Protein AF-A0A971P8Q5-F1 (afdb_monomer)

Structure (mmCIF, N/CA/C/O backbone):
data_AF-A0A971P8Q5-F1
#
_entry.id   AF-A0A971P8Q5-F1
#
loop_
_atom_site.group_PDB
_atom_site.id
_atom_site.type_symbol
_atom_site.label_atom_id
_atom_site.label_alt_id
_atom_site.label_comp_id
_atom_site.label_asym_id
_atom_site.label_entity_id
_atom_site.label_seq_id
_atom_site.pdbx_PDB_ins_code
_atom_site.Cartn_x
_atom_site.Cartn_y
_atom_site.Cartn_z
_atom_site.occupancy
_atom_site.B_iso_or_equiv
_atom_site.auth_seq_id
_atom_site.auth_comp_id
_atom_site.auth_asym_id
_atom_site.auth_atom_id
_atom_site.pdbx_PDB_model_num
ATOM 1 N N . MET A 1 1 ? 3.466 0.298 -60.268 1.00 34.66 1 MET A N 1
ATOM 2 C CA . MET A 1 1 ? 4.757 -0.224 -59.767 1.00 34.66 1 MET A CA 1
ATOM 3 C C . MET A 1 1 ? 5.477 0.900 -59.037 1.00 34.66 1 MET A C 1
ATOM 5 O O . MET A 1 1 ? 6.070 1.747 -59.687 1.00 34.66 1 MET A O 1
ATOM 9 N N . GLY A 1 2 ? 5.355 0.955 -57.710 1.00 33.12 2 GLY A N 1
ATOM 10 C CA . GLY A 1 2 ? 6.084 1.893 -56.851 1.00 33.12 2 GLY A CA 1
ATOM 11 C C . GLY A 1 2 ? 6.997 1.100 -55.921 1.00 33.12 2 GLY A C 1
ATOM 12 O O . GLY A 1 2 ? 6.541 0.151 -55.290 1.00 33.12 2 GLY A O 1
ATOM 13 N N . ARG A 1 3 ? 8.290 1.433 -55.908 1.00 29.66 3 ARG A N 1
ATOM 14 C CA . ARG A 1 3 ? 9.313 0.803 -55.063 1.00 29.66 3 ARG A CA 1
ATOM 15 C C . ARG A 1 3 ? 9.186 1.331 -53.629 1.00 29.66 3 ARG A C 1
ATOM 17 O O . ARG A 1 3 ? 9.327 2.531 -53.423 1.00 29.66 3 ARG A O 1
ATOM 24 N N . PHE A 1 4 ? 8.965 0.441 -52.663 1.00 31.98 4 PHE A N 1
ATOM 25 C CA . PHE A 1 4 ? 9.161 0.716 -51.236 1.00 31.98 4 PHE A CA 1
ATOM 26 C C . PHE A 1 4 ? 10.622 0.424 -50.868 1.00 31.98 4 PHE A C 1
ATOM 28 O O . PHE A 1 4 ? 11.136 -0.653 -51.167 1.00 31.98 4 PHE A O 1
ATOM 35 N N . LEU A 1 5 ? 11.291 1.397 -50.248 1.00 33.34 5 LEU A N 1
ATOM 36 C CA . LEU A 1 5 ? 12.609 1.240 -49.629 1.00 33.34 5 LEU A CA 1
ATOM 37 C C . LEU A 1 5 ? 12.429 0.670 -48.206 1.00 33.34 5 LEU A C 1
ATOM 39 O O . LEU A 1 5 ? 11.568 1.172 -47.481 1.00 33.34 5 LEU A O 1
ATOM 43 N N . PRO A 1 6 ? 13.208 -0.344 -47.779 1.00 34.53 6 PRO A N 1
ATOM 44 C CA . PRO A 1 6 ? 13.106 -0.913 -46.440 1.00 34.53 6 PRO A CA 1
ATOM 45 C C . PRO A 1 6 ? 13.977 -0.110 -45.462 1.00 34.53 6 PRO A C 1
ATOM 47 O O . PRO A 1 6 ? 15.203 -0.124 -45.544 1.00 34.53 6 PRO A O 1
ATOM 50 N N . GLY A 1 7 ? 13.334 0.609 -44.543 1.00 31.77 7 GLY A N 1
ATOM 51 C CA . GLY A 1 7 ? 13.976 1.330 -43.445 1.00 31.77 7 GLY A CA 1
ATOM 52 C C . GLY A 1 7 ? 13.637 0.688 -42.102 1.00 31.77 7 GLY A C 1
ATOM 53 O O . GLY A 1 7 ? 12.549 0.897 -41.582 1.00 31.77 7 GLY A O 1
ATOM 54 N N . TYR A 1 8 ? 14.566 -0.131 -41.609 1.00 29.50 8 TYR A N 1
ATOM 55 C CA . TYR A 1 8 ? 14.867 -0.479 -40.215 1.00 29.50 8 TYR A CA 1
ATOM 56 C C . TYR A 1 8 ? 13.801 -0.196 -39.136 1.00 29.50 8 TYR A C 1
ATOM 58 O O . TYR A 1 8 ? 13.816 0.843 -38.484 1.00 29.50 8 TYR A O 1
ATOM 66 N N . TRP A 1 9 ? 12.987 -1.213 -38.844 1.00 29.42 9 TRP A N 1
ATOM 67 C CA . TRP A 1 9 ? 12.516 -1.489 -37.486 1.00 29.42 9 TRP A CA 1
ATOM 68 C C . TRP A 1 9 ? 13.229 -2.752 -37.013 1.00 29.42 9 TRP A C 1
ATOM 70 O O . TRP A 1 9 ? 12.862 -3.864 -37.383 1.00 29.42 9 TRP A O 1
ATOM 80 N N . GLN A 1 10 ? 14.292 -2.580 -36.236 1.00 29.14 10 GLN A N 1
ATOM 81 C CA . GLN A 1 10 ? 14.922 -3.672 -35.510 1.00 29.14 10 GLN A CA 1
ATOM 82 C C . GLN A 1 10 ? 15.118 -3.178 -34.080 1.00 29.14 10 GLN A C 1
ATOM 84 O O . GLN A 1 10 ? 15.999 -2.366 -33.809 1.00 29.14 10 GLN A O 1
ATOM 89 N N . CYS A 1 11 ? 14.239 -3.619 -33.177 1.00 27.47 11 CYS A N 1
ATOM 90 C CA . CYS A 1 11 ? 14.470 -3.520 -31.743 1.00 27.47 11 CYS A CA 1
ATOM 91 C C . CYS A 1 11 ? 15.779 -4.259 -31.450 1.00 27.47 11 CYS A C 1
ATOM 93 O O . CYS A 1 11 ? 15.847 -5.484 -31.555 1.00 27.47 11 CYS A O 1
ATOM 95 N N . ALA A 1 12 ? 16.837 -3.503 -31.172 1.00 29.53 12 ALA A N 1
ATOM 96 C CA . ALA A 1 12 ? 18.120 -4.055 -30.786 1.00 29.53 12 ALA A CA 1
ATOM 97 C C . ALA A 1 12 ? 17.965 -4.750 -29.425 1.00 29.53 12 ALA A C 1
ATOM 99 O O . ALA A 1 12 ? 17.707 -4.105 -28.411 1.00 29.53 12 ALA A O 1
ATOM 100 N N . LEU A 1 13 ? 18.112 -6.076 -29.414 1.00 28.92 13 LEU A N 1
ATOM 101 C CA . LEU A 1 13 ? 18.420 -6.831 -28.202 1.00 28.92 13 LEU A CA 1
ATOM 102 C C . LEU A 1 13 ? 19.757 -6.303 -27.657 1.00 28.92 13 LEU A C 1
ATOM 104 O O . LEU A 1 13 ? 20.704 -6.203 -28.444 1.00 28.92 13 LEU A O 1
ATOM 108 N N . PRO A 1 14 ? 19.873 -5.951 -26.363 1.00 36.91 14 PRO A N 1
ATOM 109 C CA . PRO A 1 14 ? 21.116 -5.408 -25.854 1.00 36.91 14 PRO A CA 1
ATOM 110 C C . PRO A 1 14 ? 22.229 -6.455 -25.935 1.00 36.91 14 PRO A C 1
ATOM 112 O O . PRO A 1 14 ? 22.112 -7.600 -25.493 1.00 36.91 14 PRO A O 1
ATOM 115 N N . GLU A 1 15 ? 23.303 -6.001 -26.566 1.00 32.94 15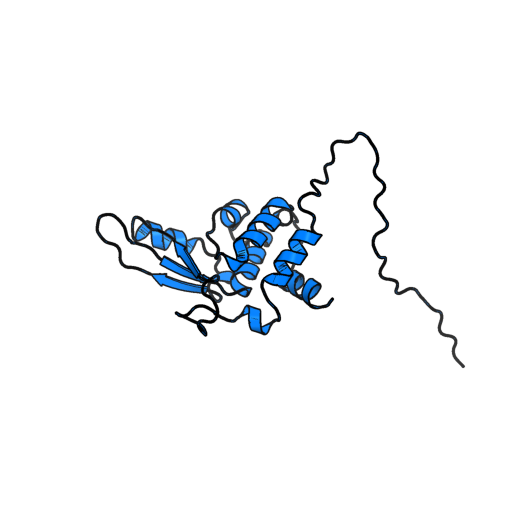 GLU A N 1
ATOM 116 C CA . GLU A 1 15 ? 24.571 -6.661 -26.811 1.00 32.94 15 GLU A CA 1
ATOM 117 C C . GLU A 1 15 ? 25.197 -7.171 -25.500 1.00 32.94 15 GLU A C 1
ATOM 119 O O . GLU A 1 15 ? 25.113 -6.533 -24.449 1.00 32.94 15 GLU A O 1
ATOM 124 N N . LYS A 1 16 ? 25.811 -8.358 -25.557 1.00 34.91 16 LYS A N 1
ATOM 125 C CA . LYS A 1 16 ? 26.463 -9.015 -24.416 1.00 34.91 16 LYS A CA 1
ATOM 126 C C . LYS A 1 16 ? 27.495 -8.076 -23.775 1.00 34.91 16 LYS A C 1
ATOM 128 O O . LYS A 1 16 ? 28.492 -7.738 -24.406 1.00 34.91 16 LYS A O 1
ATOM 133 N N . LEU A 1 17 ? 27.287 -7.712 -22.509 1.00 38.56 17 LEU A N 1
ATOM 134 C CA . LEU A 1 17 ? 28.229 -6.894 -21.744 1.00 38.56 17 LEU A CA 1
ATOM 135 C C . LEU A 1 17 ? 29.524 -7.675 -21.463 1.00 38.56 17 LEU A C 1
ATOM 137 O O . LEU A 1 17 ? 29.529 -8.716 -20.806 1.00 38.56 17 LEU A O 1
ATOM 141 N N . VAL A 1 18 ? 30.629 -7.154 -21.995 1.00 35.97 18 VAL A N 1
ATOM 142 C CA . VAL A 1 18 ? 31.992 -7.669 -21.839 1.00 35.97 18 VAL A CA 1
ATOM 143 C C . VAL A 1 18 ? 32.527 -7.288 -20.455 1.00 35.97 18 VAL A C 1
ATOM 145 O O . VAL A 1 18 ? 32.569 -6.114 -20.097 1.00 35.97 18 VAL A O 1
ATOM 148 N N . HIS A 1 19 ? 32.964 -8.282 -19.679 1.00 36.81 19 HIS A N 1
ATOM 149 C CA . HIS A 1 19 ? 33.569 -8.089 -18.359 1.00 36.81 19 HIS A CA 1
ATOM 150 C C . HIS A 1 19 ? 34.977 -7.475 -18.483 1.00 36.81 19 HIS A C 1
ATOM 152 O O . HIS A 1 19 ? 35.932 -8.156 -18.863 1.00 36.81 19 HIS A O 1
ATOM 158 N N . GLY A 1 20 ? 35.116 -6.196 -18.127 1.00 32.91 20 GLY A N 1
ATOM 159 C CA . GLY A 1 20 ? 36.400 -5.512 -17.950 1.00 32.91 20 GLY A CA 1
ATOM 160 C C . GLY A 1 20 ? 36.884 -5.596 -16.500 1.00 32.91 20 GLY A C 1
ATOM 161 O O . GLY A 1 20 ? 36.180 -5.204 -15.575 1.00 32.91 20 GLY A O 1
ATOM 162 N N . LYS A 1 21 ? 38.095 -6.122 -16.292 1.00 42.81 21 LYS A N 1
ATOM 163 C CA . LYS A 1 21 ? 38.754 -6.244 -14.982 1.00 42.81 21 LYS A CA 1
ATOM 164 C C . LYS A 1 21 ? 39.097 -4.863 -14.398 1.00 42.81 21 LYS A C 1
ATOM 166 O O . LYS A 1 21 ? 39.791 -4.093 -15.052 1.00 42.81 21 LYS A O 1
ATOM 171 N N . GLY A 1 22 ? 38.733 -4.621 -13.134 1.00 35.41 22 GLY A N 1
ATOM 172 C CA . GLY A 1 22 ? 39.459 -3.688 -12.255 1.00 35.41 22 GLY A CA 1
ATOM 173 C C . GLY A 1 22 ? 38.870 -2.293 -12.006 1.00 35.41 22 GLY A C 1
ATOM 174 O O . GLY A 1 22 ? 39.602 -1.435 -11.524 1.00 35.41 22 GLY A O 1
ATOM 175 N N . GLY A 1 23 ? 37.588 -2.047 -12.285 1.00 32.62 23 GLY A N 1
ATOM 176 C CA . GLY A 1 23 ? 36.881 -0.842 -11.828 1.00 32.62 23 GLY A CA 1
ATOM 177 C C . GLY A 1 23 ? 35.954 -1.165 -10.657 1.00 32.62 23 GLY A C 1
ATOM 178 O O . GLY A 1 23 ? 35.396 -2.259 -10.613 1.00 32.62 23 GLY A O 1
ATOM 179 N N . PHE A 1 24 ? 35.772 -0.238 -9.713 1.00 39.06 24 PHE A N 1
ATOM 180 C CA . PHE A 1 24 ? 34.620 -0.300 -8.808 1.00 39.06 24 PHE A CA 1
ATOM 181 C C . PHE A 1 24 ? 33.354 -0.370 -9.667 1.00 39.06 24 PHE A C 1
ATOM 183 O O . PHE A 1 24 ? 33.063 0.559 -10.422 1.00 39.06 24 PHE A O 1
ATOM 190 N N . ASP A 1 25 ? 32.652 -1.496 -9.586 1.00 38.34 25 ASP A N 1
ATOM 191 C CA . ASP A 1 25 ? 31.422 -1.736 -10.326 1.00 38.34 25 ASP A CA 1
ATOM 192 C C . ASP A 1 25 ? 30.312 -0.867 -9.719 1.00 38.34 25 ASP A C 1
ATOM 194 O O . ASP A 1 25 ? 29.677 -1.228 -8.730 1.00 38.34 25 ASP A O 1
ATOM 198 N N . TYR A 1 26 ? 30.109 0.327 -10.284 1.00 41.47 26 TYR A N 1
ATOM 199 C CA . TYR A 1 26 ? 28.941 1.167 -9.986 1.00 41.47 26 TYR A CA 1
ATOM 200 C C . TYR A 1 26 ? 27.630 0.505 -10.436 1.00 41.47 26 TYR A C 1
ATOM 202 O O . TYR A 1 26 ? 26.546 0.981 -10.102 1.00 41.47 26 TYR A O 1
ATOM 210 N N . ASN A 1 27 ? 27.712 -0.610 -11.165 1.00 45.38 27 ASN A N 1
ATOM 211 C CA . ASN A 1 27 ? 26.593 -1.477 -11.450 1.00 45.38 27 ASN A CA 1
ATOM 212 C C . ASN A 1 27 ? 26.473 -2.471 -10.289 1.00 45.38 27 ASN A C 1
ATOM 214 O O . ASN A 1 27 ? 26.972 -3.593 -10.341 1.00 45.38 27 ASN A O 1
ATOM 218 N N . ALA A 1 28 ? 25.778 -2.079 -9.219 1.00 40.22 28 ALA A N 1
ATOM 219 C CA . ALA A 1 28 ? 25.276 -3.019 -8.217 1.00 40.22 28 ALA A CA 1
ATOM 220 C C . ALA A 1 28 ? 24.203 -3.938 -8.853 1.00 40.22 28 ALA A C 1
ATOM 222 O O . ALA A 1 28 ? 23.037 -3.958 -8.470 1.00 40.22 28 ALA A O 1
ATOM 223 N N . SER A 1 29 ? 24.605 -4.724 -9.850 1.00 42.75 29 SER A N 1
ATOM 224 C CA . SER A 1 29 ? 23.801 -5.595 -10.707 1.00 42.75 29 SER A CA 1
ATOM 225 C C . SER A 1 29 ? 23.323 -6.866 -9.998 1.00 42.75 29 SER A C 1
ATOM 227 O O . SER A 1 29 ? 22.758 -7.768 -10.612 1.00 42.75 29 SER A O 1
ATOM 229 N N . VAL A 1 30 ? 23.452 -6.934 -8.670 1.00 45.69 30 VAL A N 1
ATOM 230 C CA . VAL A 1 30 ? 22.747 -7.940 -7.866 1.00 45.69 30 VAL A CA 1
ATOM 231 C C . VAL A 1 30 ? 21.232 -7.659 -7.873 1.00 45.69 30 VAL A C 1
ATOM 233 O O . VAL A 1 30 ? 20.437 -8.601 -7.800 1.00 45.69 30 VAL A O 1
ATOM 236 N N . TRP A 1 31 ? 20.838 -6.390 -8.066 1.00 53.41 31 TRP A N 1
ATOM 237 C CA . TRP A 1 31 ? 19.459 -5.901 -8.194 1.00 53.41 31 TRP A CA 1
ATOM 238 C C . TRP A 1 31 ? 19.301 -5.094 -9.494 1.00 53.41 31 TRP A C 1
ATOM 240 O O . TRP A 1 31 ? 19.236 -3.868 -9.483 1.00 53.41 31 TRP A O 1
ATOM 250 N N . THR A 1 32 ? 19.306 -5.782 -10.638 1.00 60.94 32 THR A N 1
ATOM 251 C CA . THR A 1 32 ? 19.120 -5.140 -11.949 1.00 60.94 32 THR A CA 1
ATOM 252 C C . THR A 1 32 ? 17.694 -4.620 -12.128 1.00 60.94 32 THR A C 1
ATOM 254 O O . THR A 1 32 ? 16.748 -5.157 -11.551 1.00 60.94 32 THR A O 1
ATOM 257 N N . MET A 1 33 ? 17.522 -3.631 -13.013 1.00 65.19 33 MET A N 1
ATOM 258 C CA . MET A 1 33 ? 16.203 -3.180 -13.479 1.00 65.19 33 MET A CA 1
ATOM 259 C C . MET A 1 33 ? 15.317 -4.355 -13.929 1.00 65.19 33 MET A C 1
ATOM 261 O O . MET A 1 33 ? 14.129 -4.368 -13.634 1.00 65.19 33 MET A O 1
ATOM 265 N N . GLY A 1 34 ? 15.905 -5.385 -14.553 1.00 65.44 34 GLY A N 1
ATOM 266 C CA . GLY A 1 34 ? 15.198 -6.612 -14.938 1.00 65.44 34 GLY A CA 1
ATOM 267 C C . GLY A 1 34 ? 14.524 -7.321 -13.760 1.00 65.44 34 GLY A C 1
ATOM 268 O O . GLY A 1 34 ? 13.339 -7.616 -13.835 1.00 65.44 34 GLY A O 1
ATOM 269 N N . LYS A 1 35 ? 15.217 -7.491 -12.624 1.00 71.19 35 LYS A N 1
ATOM 270 C CA . LYS A 1 35 ? 14.614 -8.083 -11.413 1.00 71.19 35 LYS A CA 1
ATOM 271 C C . LYS A 1 35 ? 13.505 -7.220 -10.816 1.00 71.19 35 LYS A C 1
ATOM 273 O O . LYS A 1 35 ? 12.583 -7.745 -10.198 1.00 71.19 35 LYS A O 1
ATOM 278 N N . THR A 1 36 ? 13.601 -5.899 -10.947 1.00 71.88 36 THR A N 1
ATOM 279 C CA . THR A 1 36 ? 12.520 -5.005 -10.519 1.00 71.88 36 THR A CA 1
ATOM 280 C C . THR A 1 36 ? 11.296 -5.169 -11.417 1.00 71.88 36 THR A C 1
ATOM 282 O O . THR A 1 36 ? 10.192 -5.296 -10.898 1.00 71.88 36 THR A O 1
ATOM 285 N N . LEU A 1 37 ? 11.489 -5.246 -12.737 1.00 72.69 37 LEU A N 1
ATOM 286 C CA . LEU A 1 37 ? 10.412 -5.467 -13.705 1.00 72.69 37 LEU A CA 1
ATOM 287 C C . LEU A 1 37 ? 9.740 -6.839 -13.523 1.00 72.69 37 LEU A C 1
ATOM 289 O O . LEU A 1 37 ? 8.519 -6.889 -13.450 1.00 72.69 37 LEU A O 1
ATOM 293 N N . GLU A 1 38 ? 10.505 -7.918 -13.330 1.00 77.38 38 GLU A N 1
ATOM 294 C CA . GLU A 1 38 ? 9.971 -9.269 -13.059 1.00 77.38 38 GLU A CA 1
ATOM 295 C C . GLU A 1 38 ? 9.107 -9.333 -11.790 1.00 77.38 38 GLU A C 1
ATOM 297 O O . GLU A 1 38 ? 8.175 -10.130 -11.688 1.00 77.38 38 GLU A O 1
ATOM 302 N N . VAL A 1 39 ? 9.446 -8.542 -10.769 1.00 80.25 39 VAL A N 1
ATOM 303 C CA . VAL A 1 39 ? 8.666 -8.493 -9.526 1.00 80.25 39 VAL A CA 1
ATOM 304 C C . VAL A 1 39 ? 7.431 -7.607 -9.686 1.00 80.25 39 VAL A C 1
ATOM 306 O O . VAL A 1 39 ? 6.390 -7.929 -9.118 1.00 80.25 39 VAL A O 1
ATOM 309 N N . LEU A 1 40 ? 7.519 -6.531 -10.473 1.00 79.62 40 LEU A N 1
ATOM 310 C CA . LEU A 1 40 ? 6.360 -5.717 -10.836 1.00 79.62 40 LEU A CA 1
ATOM 311 C C . LEU A 1 40 ? 5.351 -6.527 -11.661 1.00 79.62 40 LEU A C 1
ATOM 313 O O . LEU A 1 40 ? 4.172 -6.495 -11.346 1.00 79.62 40 LEU A O 1
ATOM 317 N N . GLU A 1 41 ? 5.788 -7.335 -12.626 1.00 80.06 41 GLU A N 1
ATOM 318 C CA . GLU A 1 41 ? 4.901 -8.203 -13.422 1.00 80.06 41 GLU A CA 1
ATOM 319 C C . GLU A 1 41 ? 4.005 -9.100 -12.561 1.00 80.06 41 GLU A C 1
ATOM 321 O O . GLU A 1 41 ? 2.833 -9.308 -12.851 1.00 80.06 41 GLU A O 1
ATOM 326 N N . LYS A 1 42 ? 4.546 -9.604 -11.450 1.00 84.31 42 LYS A N 1
ATOM 327 C CA . LYS A 1 42 ? 3.845 -10.540 -10.562 1.00 84.31 42 LYS A CA 1
ATOM 328 C C . LYS A 1 42 ? 2.778 -9.885 -9.690 1.00 84.31 42 LYS A C 1
ATOM 330 O O . LYS A 1 42 ? 2.036 -10.599 -9.020 1.00 84.31 42 LYS A O 1
ATOM 335 N N . ILE A 1 43 ? 2.717 -8.554 -9.641 1.00 85.88 43 ILE A N 1
ATOM 336 C CA . ILE A 1 43 ? 1.772 -7.837 -8.779 1.00 85.88 43 ILE A CA 1
ATOM 337 C C . ILE A 1 43 ? 0.349 -7.847 -9.354 1.00 85.88 43 ILE A C 1
ATOM 339 O O . ILE A 1 43 ? -0.605 -7.887 -8.573 1.00 85.88 43 ILE A O 1
ATOM 343 N N . ALA A 1 44 ? 0.199 -7.793 -10.680 1.00 85.00 44 ALA A N 1
ATOM 344 C CA . ALA A 1 44 ? -1.102 -7.771 -11.336 1.00 85.00 44 ALA A CA 1
ATOM 345 C C . ALA A 1 44 ? -1.049 -8.476 -12.693 1.00 85.00 44 ALA A C 1
ATOM 347 O O . ALA A 1 44 ? -0.118 -8.273 -13.465 1.00 85.00 44 ALA A O 1
ATOM 348 N N . THR A 1 45 ? -2.080 -9.264 -12.996 1.00 84.00 45 THR A N 1
ATOM 349 C CA . THR A 1 45 ? -2.146 -10.026 -14.259 1.00 84.00 45 THR A CA 1
ATOM 350 C C . THR A 1 45 ? -2.644 -9.172 -15.425 1.00 84.00 45 THR A C 1
ATOM 352 O O . THR A 1 45 ? -2.209 -9.331 -16.562 1.00 84.00 45 THR A O 1
ATOM 355 N N . ASP A 1 46 ? -3.582 -8.263 -15.157 1.00 82.19 46 ASP A N 1
ATOM 356 C CA . ASP A 1 46 ? -4.159 -7.370 -16.154 1.00 82.19 46 ASP A CA 1
ATOM 357 C C . ASP A 1 46 ? -4.628 -6.053 -15.518 1.00 82.19 46 ASP A C 1
ATOM 359 O O . ASP A 1 46 ? -4.561 -5.843 -14.305 1.00 82.19 46 ASP A O 1
ATOM 363 N N . ARG A 1 47 ? -5.146 -5.145 -16.352 1.00 80.38 47 ARG A N 1
ATOM 364 C CA . ARG A 1 47 ? -5.643 -3.843 -15.894 1.00 80.38 47 ARG A CA 1
ATOM 365 C C . ARG A 1 47 ? -6.799 -3.949 -14.896 1.00 80.38 47 ARG A C 1
ATOM 367 O O . ARG A 1 47 ? -6.899 -3.102 -14.016 1.00 80.38 47 ARG A O 1
ATOM 374 N N . ASN A 1 48 ? -7.698 -4.919 -15.045 1.00 85.56 48 ASN A N 1
ATOM 375 C CA . ASN A 1 48 ? -8.831 -5.075 -14.133 1.00 85.56 48 ASN A CA 1
ATOM 376 C C . ASN A 1 48 ? -8.361 -5.579 -12.768 1.00 85.56 48 ASN A C 1
ATOM 378 O O . ASN A 1 48 ? -8.889 -5.149 -11.745 1.00 85.56 48 ASN A O 1
ATOM 382 N N . ASP A 1 49 ? -7.357 -6.454 -12.753 1.00 85.69 49 ASP A N 1
ATOM 383 C CA . ASP A 1 49 ? -6.723 -6.966 -11.541 1.00 85.69 49 ASP A CA 1
ATOM 384 C C . ASP A 1 49 ? -6.159 -5.841 -10.661 1.00 85.69 49 ASP A C 1
ATOM 386 O O . ASP A 1 49 ? -6.269 -5.884 -9.435 1.00 85.69 49 ASP A O 1
ATOM 390 N N . CYS A 1 50 ? -5.694 -4.747 -11.277 1.00 88.81 50 CYS A N 1
ATOM 391 C CA . CYS A 1 50 ? -5.180 -3.584 -10.556 1.00 88.81 50 CYS A CA 1
ATOM 392 C C . CYS A 1 50 ? -6.179 -2.910 -9.605 1.00 88.81 50 CYS A C 1
ATOM 394 O O . CYS A 1 50 ? -5.754 -2.185 -8.705 1.00 88.81 50 CYS A O 1
ATOM 396 N N . TYR A 1 51 ? -7.483 -3.135 -9.781 1.00 89.94 51 TYR A N 1
ATOM 397 C CA . TYR A 1 51 ? -8.537 -2.500 -8.986 1.00 89.94 51 TYR A CA 1
ATOM 398 C C . TYR A 1 51 ? -9.276 -3.478 -8.064 1.00 89.94 51 TYR A C 1
ATOM 400 O O . TYR A 1 51 ? -10.222 -3.075 -7.383 1.00 89.94 51 TYR A O 1
ATOM 408 N N . LYS A 1 52 ? -8.877 -4.756 -8.029 1.00 91.56 52 LYS A N 1
ATOM 409 C CA . LYS A 1 52 ? -9.546 -5.777 -7.217 1.00 91.56 52 LYS A CA 1
ATOM 410 C C . LYS A 1 52 ? -9.019 -5.793 -5.788 1.00 91.56 52 LYS A C 1
ATOM 412 O O . LYS A 1 52 ? -7.815 -5.733 -5.543 1.00 91.56 52 LYS A O 1
ATOM 417 N N . TYR A 1 53 ? -9.944 -5.955 -4.850 1.00 94.94 53 TYR A N 1
ATOM 418 C CA . TYR A 1 53 ? -9.633 -6.400 -3.499 1.00 94.94 53 TYR A CA 1
ATOM 419 C C . TYR A 1 53 ? -9.756 -7.924 -3.470 1.00 94.94 53 TYR A C 1
ATOM 421 O O . TYR A 1 53 ? -10.780 -8.457 -3.887 1.00 94.94 53 TYR A O 1
ATOM 429 N N . THR A 1 54 ? -8.719 -8.613 -2.998 1.00 93.75 54 THR A N 1
ATOM 430 C CA . THR A 1 54 ? -8.700 -10.078 -2.848 1.00 93.75 54 THR A CA 1
ATOM 431 C C . THR A 1 54 ? -8.895 -10.531 -1.402 1.00 93.75 54 THR A C 1
ATOM 433 O O . THR A 1 54 ? -9.023 -11.721 -1.151 1.00 93.75 54 THR A O 1
ATOM 436 N N . CYS A 1 55 ? -8.887 -9.602 -0.443 1.00 93.44 55 CYS A N 1
ATOM 437 C CA . CYS A 1 55 ? -9.060 -9.913 0.972 1.00 93.44 55 CYS A CA 1
ATOM 438 C C . CYS A 1 55 ? -10.517 -10.238 1.314 1.00 93.44 55 CYS A C 1
ATOM 440 O O . CYS A 1 55 ? -11.435 -9.737 0.662 1.00 93.44 55 CYS A O 1
ATOM 442 N N . ASP A 1 56 ? -10.729 -10.998 2.386 1.00 93.31 56 ASP A N 1
ATOM 443 C CA . ASP A 1 56 ? -12.071 -11.405 2.835 1.00 93.31 56 ASP A CA 1
ATOM 444 C C . ASP A 1 56 ? -12.964 -10.206 3.196 1.00 93.31 56 ASP A C 1
ATOM 446 O O . ASP A 1 56 ? -14.180 -10.222 3.012 1.00 93.31 56 ASP A O 1
ATOM 450 N N . CYS A 1 57 ? -12.370 -9.136 3.726 1.00 90.38 57 CYS A N 1
ATOM 451 C CA . CYS A 1 57 ? -13.122 -8.019 4.295 1.00 90.38 57 CYS A CA 1
ATOM 452 C C . CYS A 1 57 ? -13.650 -7.010 3.262 1.00 90.38 57 CYS A C 1
ATOM 454 O O . CYS A 1 57 ? -14.603 -6.289 3.556 1.00 90.38 57 CYS A O 1
AT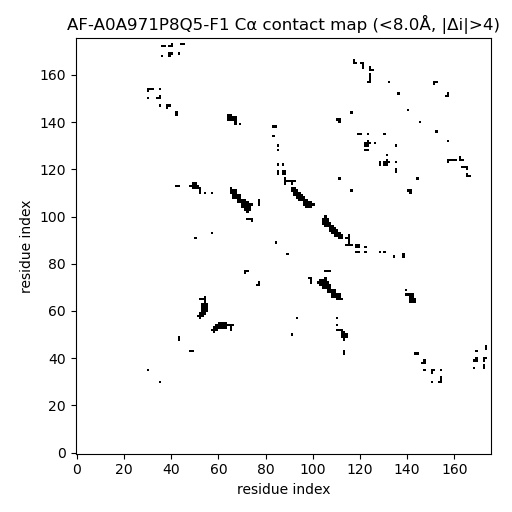OM 456 N N . HIS A 1 58 ? -13.052 -6.935 2.069 1.00 92.00 58 HIS A N 1
ATOM 457 C CA . HIS A 1 58 ? -13.437 -5.965 1.030 1.00 92.00 58 HIS A CA 1
ATOM 458 C C . HIS A 1 58 ? -13.487 -6.556 -0.385 1.00 92.00 58 HIS A C 1
ATOM 460 O O . HIS A 1 58 ? -13.729 -5.820 -1.344 1.00 92.00 58 HIS A O 1
ATOM 466 N N . GLY A 1 59 ? -13.222 -7.852 -0.520 1.00 91.25 59 GLY A N 1
ATOM 467 C CA . GLY A 1 59 ? -12.977 -8.533 -1.780 1.00 91.25 59 GLY A CA 1
ATOM 468 C C . GLY A 1 59 ? -13.684 -9.876 -1.885 1.00 91.25 59 GLY A C 1
ATOM 469 O O . GLY A 1 59 ? -14.747 -10.086 -1.306 1.00 91.25 59 GLY A O 1
ATOM 470 N N . ASP A 1 60 ? -13.091 -10.771 -2.669 1.00 91.44 60 ASP A N 1
ATOM 471 C CA . ASP A 1 60 ? -13.593 -12.126 -2.916 1.00 91.44 60 ASP A CA 1
ATOM 472 C C . ASP A 1 60 ? -13.036 -13.187 -1.955 1.00 91.44 60 ASP A C 1
ATOM 474 O O . ASP A 1 60 ? -13.426 -14.351 -2.044 1.00 91.44 60 ASP A O 1
ATOM 478 N N . GLY A 1 61 ? -12.125 -12.798 -1.061 1.00 92.31 61 GLY A N 1
ATOM 479 C CA . GLY A 1 61 ? -11.491 -13.702 -0.108 1.00 92.31 61 GLY A CA 1
ATOM 480 C C . GLY A 1 61 ? -10.468 -14.673 -0.690 1.00 92.31 61 GLY A C 1
ATOM 481 O O . GLY A 1 61 ? -10.049 -15.631 -0.045 1.00 92.31 61 GLY A O 1
ATOM 482 N N . SER A 1 62 ? -10.040 -14.452 -1.932 1.00 92.56 62 SER A N 1
ATOM 483 C CA . SER A 1 62 ? -9.039 -15.301 -2.577 1.00 92.56 62 SER A CA 1
ATOM 484 C C . SER A 1 62 ? -7.644 -15.175 -1.956 1.00 92.56 62 SER A C 1
ATOM 486 O O . SER A 1 62 ? -6.831 -16.089 -2.102 1.00 92.56 62 SER A O 1
ATOM 488 N N . SER A 1 63 ? -7.330 -14.048 -1.305 1.00 91.19 63 SER A N 1
ATOM 489 C CA . SER A 1 63 ? -6.008 -13.788 -0.737 1.00 91.19 63 SER A CA 1
ATOM 490 C C . SER A 1 63 ? -5.956 -12.530 0.142 1.00 91.19 63 SER A C 1
ATOM 492 O O . SER A 1 63 ? -6.121 -11.412 -0.353 1.00 91.19 63 SER A O 1
ATOM 494 N N . ASP A 1 64 ? -5.504 -12.675 1.389 1.00 92.69 64 ASP A N 1
ATOM 495 C CA . ASP A 1 64 ? -5.335 -11.559 2.336 1.00 92.69 64 ASP A CA 1
ATOM 496 C C . ASP A 1 64 ? -3.987 -10.824 2.266 1.00 92.69 64 ASP A C 1
ATOM 498 O O . ASP A 1 64 ? -3.815 -9.806 2.930 1.00 92.69 64 ASP A O 1
ATOM 502 N N . ILE A 1 65 ? -3.049 -11.247 1.408 1.00 93.38 65 ILE A N 1
ATOM 503 C CA . ILE A 1 65 ? -1.710 -10.624 1.273 1.00 93.38 65 ILE A CA 1
ATOM 504 C C . ILE A 1 65 ? -1.728 -9.156 0.791 1.00 93.38 65 ILE A C 1
ATOM 506 O O . ILE A 1 65 ? -0.675 -8.541 0.627 1.00 93.38 65 ILE A O 1
ATOM 510 N N . ILE A 1 66 ? -2.910 -8.608 0.491 1.00 94.12 66 ILE A N 1
ATOM 511 C CA . ILE A 1 66 ? -3.126 -7.193 0.159 1.00 94.12 66 ILE A CA 1
ATOM 512 C C . ILE A 1 66 ? -3.455 -6.333 1.382 1.00 94.12 66 ILE A C 1
ATOM 514 O O . ILE A 1 66 ? -3.600 -5.117 1.253 1.00 94.12 66 ILE A O 1
ATOM 518 N N . THR A 1 67 ? -3.618 -6.946 2.550 1.00 96.38 67 THR A N 1
ATOM 519 C CA . THR A 1 67 ? -3.963 -6.268 3.794 1.00 96.38 67 THR A CA 1
ATOM 520 C C . THR A 1 67 ? -2.712 -6.103 4.641 1.00 96.38 67 THR A C 1
ATOM 522 O O . THR A 1 67 ? -1.955 -7.048 4.830 1.00 96.38 67 THR A O 1
ATOM 525 N N . ILE A 1 68 ? -2.504 -4.902 5.177 1.00 95.75 68 ILE A N 1
ATOM 526 C CA . ILE A 1 68 ? -1.458 -4.638 6.165 1.00 95.75 68 ILE A CA 1
ATOM 527 C C . ILE A 1 68 ? -2.065 -4.083 7.447 1.00 95.75 68 ILE A C 1
ATOM 529 O O . ILE A 1 68 ? -2.776 -3.073 7.424 1.00 95.75 68 ILE A O 1
ATOM 533 N N . THR A 1 69 ? -1.738 -4.717 8.569 1.00 94.56 69 THR A N 1
ATOM 534 C CA . THR A 1 69 ? -2.084 -4.223 9.901 1.00 94.56 69 THR A CA 1
ATOM 535 C C . THR A 1 69 ? -0.997 -3.295 10.409 1.00 94.56 69 THR A C 1
ATOM 537 O O . THR A 1 69 ? 0.172 -3.654 10.533 1.00 94.56 69 THR A O 1
ATOM 540 N N . ASN A 1 70 ? -1.402 -2.083 10.754 1.00 92.62 70 ASN A N 1
ATOM 541 C CA . ASN A 1 70 ? -0.558 -1.088 11.382 1.00 92.62 70 ASN A CA 1
ATOM 542 C C . ASN A 1 70 ? -0.897 -1.015 12.867 1.00 92.62 70 ASN A C 1
ATOM 544 O O . ASN A 1 70 ? -2.031 -0.713 13.247 1.00 92.62 70 ASN A O 1
ATOM 548 N N . TYR A 1 71 ? 0.102 -1.263 13.708 1.00 88.50 71 TYR A N 1
ATOM 549 C CA . TYR A 1 71 ? -0.070 -1.258 15.154 1.00 88.50 71 TYR A CA 1
ATOM 550 C C . TYR A 1 71 ? 0.074 0.154 15.719 1.00 88.50 71 TYR A C 1
ATOM 552 O O . TYR A 1 71 ? 1.069 0.838 15.475 1.00 88.50 71 TYR A O 1
ATOM 560 N N . GLY A 1 72 ? -0.931 0.590 16.477 1.00 84.12 72 GLY A N 1
ATOM 561 C CA . GLY A 1 72 ? -0.999 1.932 17.049 1.00 84.12 72 GLY A CA 1
ATOM 562 C C . GLY A 1 72 ? -1.089 1.911 18.573 1.00 84.12 72 GLY A C 1
ATOM 563 O O . GLY A 1 72 ? -1.803 1.100 19.165 1.00 84.12 72 GLY A O 1
ATOM 564 N N . ILE A 1 73 ? -0.383 2.845 19.216 1.00 83.62 73 ILE A N 1
ATOM 565 C CA . ILE A 1 73 ? -0.381 3.010 20.682 1.00 83.62 73 ILE A CA 1
ATOM 566 C C . ILE A 1 73 ? -1.496 3.969 21.134 1.00 83.62 73 ILE A C 1
ATOM 568 O O . ILE A 1 73 ? -2.005 3.849 22.244 1.00 83.62 73 ILE A O 1
ATOM 572 N N . SER A 1 74 ? -1.908 4.901 20.271 1.00 89.44 74 SER A N 1
ATOM 573 C CA . SER A 1 74 ? -2.962 5.883 20.544 1.00 89.44 74 SER A CA 1
ATOM 574 C C . SER A 1 74 ? -3.735 6.249 19.278 1.00 89.44 74 SER A C 1
ATOM 576 O O . SER A 1 74 ? -3.226 6.099 18.164 1.00 89.44 74 SER A O 1
ATOM 578 N N . GLU A 1 75 ? -4.937 6.802 19.449 1.00 91.69 75 GLU A N 1
ATOM 579 C CA . GLU A 1 75 ? -5.764 7.308 18.349 1.00 91.69 75 GLU A CA 1
ATOM 580 C C . GLU A 1 75 ? -5.036 8.346 17.489 1.00 91.69 75 GLU A C 1
ATOM 582 O O . GLU A 1 75 ? -5.010 8.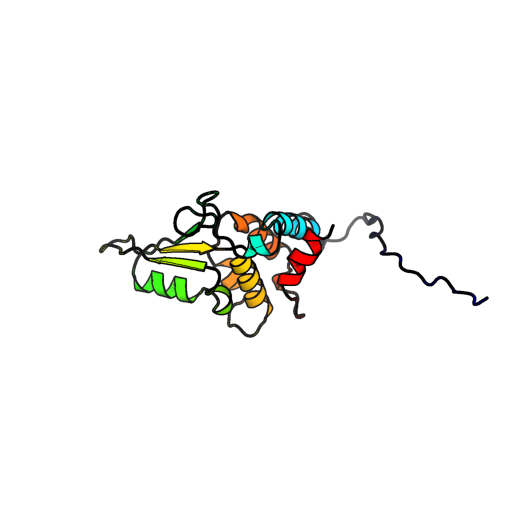248 16.265 1.00 91.69 75 GLU A O 1
ATOM 587 N N . SER A 1 76 ? -4.379 9.317 18.130 1.00 90.56 76 SER A N 1
ATOM 588 C CA . SER A 1 76 ? -3.650 10.368 17.415 1.00 90.56 76 SER A CA 1
ATOM 589 C C . SER A 1 76 ? -2.506 9.795 16.577 1.00 90.56 76 SER A C 1
ATOM 591 O O . SER A 1 76 ? -2.263 10.261 15.466 1.00 90.56 76 SER A O 1
ATOM 593 N N . SER A 1 77 ? -1.816 8.766 17.079 1.00 90.00 77 SER A N 1
ATOM 594 C CA . SER A 1 77 ? -0.769 8.090 16.310 1.00 90.00 77 SER A CA 1
ATOM 595 C C . SER A 1 77 ? -1.333 7.348 15.096 1.00 90.00 77 SER A C 1
ATOM 597 O O . SER A 1 77 ? -0.685 7.340 14.050 1.00 90.00 77 SER A O 1
ATOM 599 N N . ARG A 1 78 ? -2.517 6.733 15.226 1.00 92.62 78 ARG A N 1
ATOM 600 C CA . ARG A 1 78 ? -3.225 6.046 14.136 1.00 92.62 78 ARG A CA 1
ATOM 601 C C . ARG A 1 78 ? -3.588 7.017 13.018 1.00 92.62 78 ARG A C 1
ATOM 603 O O . ARG A 1 78 ? -3.201 6.797 11.875 1.00 92.62 78 ARG A O 1
ATOM 610 N N . GLU A 1 79 ? -4.276 8.112 13.343 1.00 93.50 79 GLU A N 1
ATOM 611 C CA . GLU A 1 79 ? -4.715 9.072 12.322 1.00 93.50 79 GLU A CA 1
ATOM 612 C C . GLU A 1 79 ? -3.525 9.760 11.641 1.00 93.50 79 GLU A C 1
ATOM 614 O O . GLU A 1 79 ? -3.500 9.834 10.417 1.00 93.50 79 GLU A O 1
ATOM 619 N N . LYS A 1 80 ? -2.464 10.117 12.381 1.00 90.25 80 LYS A N 1
ATOM 620 C CA . LYS A 1 80 ? -1.223 10.638 11.775 1.00 90.25 80 LYS A CA 1
ATOM 621 C C . LYS A 1 80 ? -0.546 9.643 10.833 1.00 90.25 80 LYS A C 1
ATOM 623 O O . LYS A 1 80 ? 0.133 10.053 9.898 1.00 90.25 80 LYS A O 1
ATOM 628 N N . ALA A 1 81 ? -0.653 8.340 11.094 1.00 89.50 81 ALA A N 1
ATOM 629 C CA . ALA A 1 81 ? -0.119 7.322 10.194 1.00 89.50 81 ALA A CA 1
ATOM 630 C C . ALA A 1 81 ? -0.980 7.182 8.929 1.00 89.50 81 ALA A C 1
ATOM 632 O O . ALA A 1 81 ? -0.430 7.048 7.840 1.00 89.50 81 ALA A O 1
ATOM 633 N N . ILE A 1 82 ? -2.305 7.279 9.060 1.00 91.69 82 ILE A N 1
ATOM 634 C CA . ILE A 1 82 ? -3.243 7.289 7.930 1.00 91.69 82 ILE A CA 1
ATOM 635 C C . ILE A 1 82 ? -3.032 8.528 7.047 1.00 91.69 82 ILE A C 1
ATOM 637 O O . ILE A 1 82 ? -3.017 8.413 5.825 1.00 91.69 82 ILE A O 1
ATOM 641 N N . GLU A 1 83 ? -2.794 9.696 7.645 1.00 90.69 83 GLU A N 1
ATOM 642 C CA . GLU A 1 83 ? -2.519 10.955 6.936 1.00 90.69 83 GLU A CA 1
ATOM 643 C C . GLU A 1 83 ? -1.247 10.915 6.075 1.00 90.69 83 GLU A C 1
ATOM 645 O O . GLU A 1 83 ? -1.125 11.696 5.134 1.00 90.69 83 GLU A O 1
ATOM 650 N N . LYS A 1 84 ? -0.308 9.999 6.354 1.00 88.56 84 LYS A N 1
ATOM 651 C CA . LYS A 1 84 ? 0.896 9.808 5.525 1.00 88.56 84 LYS A CA 1
ATOM 652 C C . LYS A 1 84 ? 0.600 9.145 4.184 1.00 88.56 84 LYS A C 1
ATOM 654 O O . LYS A 1 84 ? 1.475 9.146 3.322 1.00 88.56 84 LYS A O 1
ATOM 659 N N . ILE A 1 85 ? -0.576 8.543 4.011 1.00 90.62 85 ILE A N 1
ATOM 660 C CA . ILE A 1 85 ? -0.964 7.947 2.736 1.00 90.62 85 ILE A CA 1
ATOM 661 C C . ILE A 1 85 ? -1.193 9.085 1.723 1.00 90.62 85 ILE A C 1
ATOM 663 O O . ILE A 1 85 ? -2.033 9.955 1.965 1.00 90.62 85 ILE A O 1
ATOM 667 N N . PRO A 1 86 ? -0.495 9.084 0.573 1.00 87.56 86 PRO A N 1
ATOM 668 C CA . PRO A 1 86 ? -0.697 10.053 -0.495 1.00 87.56 86 PRO A CA 1
ATOM 669 C C . PRO A 1 86 ? -2.157 10.170 -0.927 1.00 87.56 86 PRO A C 1
ATOM 671 O O . PRO A 1 86 ? -2.853 9.170 -1.119 1.00 87.56 86 PRO A O 1
ATOM 674 N N . LYS A 1 87 ? -2.611 11.407 -1.159 1.00 88.69 87 LYS A N 1
ATOM 675 C CA . LYS A 1 87 ? -4.006 11.699 -1.526 1.00 88.69 87 LYS A CA 1
ATOM 676 C C . LYS A 1 87 ? -4.457 10.971 -2.796 1.00 88.69 87 LYS A C 1
ATOM 678 O O . LYS A 1 87 ? -5.601 10.535 -2.866 1.00 88.69 87 LYS A O 1
ATOM 683 N N . ASN A 1 88 ? -3.567 10.812 -3.774 1.00 86.75 88 ASN A N 1
ATOM 684 C CA . ASN A 1 88 ? -3.832 10.081 -5.016 1.00 86.75 88 ASN A CA 1
ATOM 685 C C . ASN A 1 88 ? -3.954 8.559 -4.810 1.00 86.75 88 ASN A C 1
ATOM 687 O O . ASN A 1 88 ? -4.598 7.892 -5.615 1.00 86.75 88 ASN A O 1
ATOM 691 N N . ALA A 1 89 ? -3.386 8.008 -3.733 1.00 90.50 89 ALA A N 1
ATOM 692 C CA . ALA A 1 89 ? -3.483 6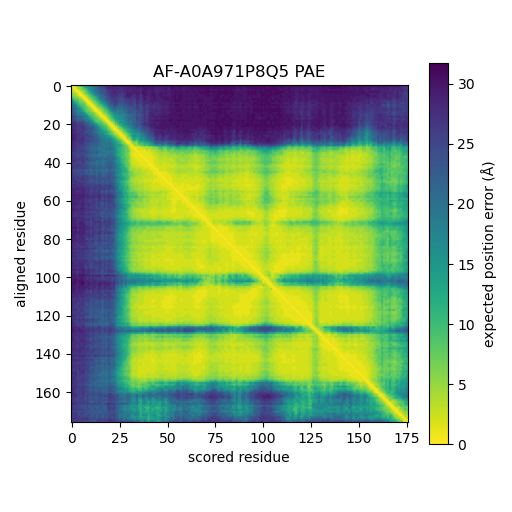.589 -3.398 1.00 90.50 89 ALA A CA 1
ATOM 693 C C . ALA A 1 89 ? -4.733 6.249 -2.566 1.00 90.50 89 ALA A C 1
ATOM 695 O O . ALA A 1 89 ? -5.221 5.122 -2.643 1.00 90.50 89 ALA A O 1
ATOM 696 N N . LEU A 1 90 ? -5.297 7.213 -1.823 1.00 91.88 90 LEU A N 1
ATOM 697 C CA . LEU A 1 90 ? -6.470 7.003 -0.956 1.00 91.88 90 LEU A CA 1
ATOM 698 C C . LEU A 1 90 ? -7.663 6.296 -1.636 1.00 91.88 90 LEU A C 1
ATOM 700 O O . LEU A 1 90 ? -8.219 5.394 -1.008 1.00 91.88 90 LEU A O 1
ATOM 704 N N . PRO A 1 91 ? -8.055 6.609 -2.891 1.00 93.00 91 PRO A N 1
ATOM 705 C CA . PRO A 1 91 ? -9.176 5.929 -3.554 1.00 93.00 91 PRO A CA 1
ATOM 706 C C . PRO A 1 91 ? -8.974 4.421 -3.756 1.00 93.00 91 PRO A C 1
ATOM 708 O O . PRO A 1 91 ? -9.940 3.683 -3.946 1.00 93.00 91 PRO A O 1
ATOM 711 N N . TYR A 1 92 ? -7.723 3.964 -3.720 1.00 94.06 92 TYR A N 1
ATOM 712 C CA . TYR A 1 92 ? -7.315 2.605 -4.062 1.00 94.06 92 TYR A CA 1
ATOM 713 C C . TYR A 1 92 ? -7.021 1.734 -2.837 1.00 94.06 92 TYR A C 1
ATOM 715 O O . TYR A 1 92 ? -6.512 0.618 -2.981 1.00 94.06 92 TYR A O 1
ATOM 723 N N . CYS A 1 93 ? -7.362 2.225 -1.643 1.00 96.25 93 CYS A N 1
ATOM 724 C CA . CYS A 1 93 ? -7.300 1.460 -0.407 1.00 96.25 93 CYS A CA 1
ATOM 725 C C . CYS A 1 93 ? -8.602 1.521 0.400 1.00 96.25 93 CYS A C 1
ATOM 727 O O . CYS A 1 93 ? -9.429 2.423 0.238 1.00 96.25 93 CYS A O 1
ATOM 729 N N . LYS A 1 94 ? -8.767 0.556 1.310 1.00 97.06 94 LYS A N 1
ATOM 730 C CA . LYS A 1 94 ? -9.798 0.571 2.357 1.00 97.06 94 LYS A CA 1
ATOM 731 C C . LYS A 1 94 ? -9.135 0.533 3.719 1.00 97.06 94 LYS A C 1
ATOM 733 O O . LYS A 1 94 ? -8.254 -0.291 3.943 1.00 97.06 94 LYS A O 1
ATOM 738 N N . ILE A 1 95 ? -9.556 1.436 4.600 1.00 95.81 95 ILE A N 1
ATOM 739 C CA . ILE A 1 95 ? -8.976 1.604 5.931 1.00 95.81 95 ILE A CA 1
ATOM 740 C C . ILE A 1 95 ? -10.005 1.185 6.972 1.00 95.81 95 ILE A C 1
ATOM 742 O O . ILE A 1 95 ? -11.044 1.835 7.113 1.00 95.81 95 ILE A O 1
ATOM 746 N N . THR A 1 96 ? -9.676 0.154 7.741 1.00 94.81 96 THR A N 1
ATOM 747 C CA . THR A 1 96 ? -10.469 -0.299 8.886 1.00 94.81 96 THR A CA 1
ATOM 748 C C . THR A 1 96 ? -9.788 0.172 10.157 1.00 94.81 96 THR A C 1
ATOM 750 O O . THR A 1 96 ? -8.633 -0.159 10.407 1.00 94.81 96 THR A O 1
ATOM 753 N N . ARG A 1 97 ? -10.485 0.968 10.969 1.00 94.81 97 ARG A N 1
ATOM 754 C CA . ARG A 1 97 ? -9.954 1.499 12.229 1.00 94.81 97 ARG A CA 1
ATOM 755 C C . ARG A 1 97 ? -10.427 0.641 13.391 1.00 94.81 97 ARG A C 1
ATOM 757 O O . ARG A 1 97 ? -11.627 0.428 13.538 1.00 94.81 97 ARG A O 1
ATOM 764 N N . TYR A 1 98 ? -9.502 0.240 14.253 1.00 91.19 98 TYR A N 1
ATOM 765 C CA . TYR A 1 98 ? -9.827 -0.443 15.498 1.00 91.19 98 TYR A CA 1
ATOM 766 C C . TYR A 1 98 ? -9.807 0.541 16.666 1.00 91.19 98 TYR A C 1
ATOM 768 O O . TYR A 1 98 ? -8.987 1.467 16.714 1.00 91.19 98 TYR A O 1
ATOM 776 N N . ILE A 1 99 ? -10.748 0.362 17.593 1.00 88.12 99 ILE A N 1
ATOM 777 C CA . ILE A 1 99 ? -10.821 1.147 18.825 1.00 88.12 99 ILE A CA 1
ATOM 778 C C . ILE A 1 99 ? -9.902 0.482 19.845 1.00 88.12 99 ILE A C 1
ATOM 780 O O . ILE A 1 99 ? -10.107 -0.674 20.214 1.00 88.12 99 ILE A O 1
ATOM 784 N N . GLY A 1 100 ? -8.881 1.221 20.272 1.00 81.88 100 GLY A N 1
ATOM 785 C CA . GLY A 1 100 ? -7.939 0.763 21.281 1.00 81.88 100 GLY A CA 1
ATOM 786 C C . GLY A 1 100 ? -8.409 1.042 22.703 1.00 81.88 100 GLY A C 1
ATOM 787 O O . GLY A 1 100 ? -9.333 1.816 22.949 1.00 81.88 100 GLY A O 1
ATOM 788 N N . GLY A 1 101 ? -7.730 0.409 23.654 1.00 81.44 101 GLY A N 1
ATOM 789 C CA . GLY A 1 101 ? -7.864 0.683 25.077 1.00 81.44 101 GLY A CA 1
ATOM 790 C C . GLY A 1 101 ? -6.800 1.662 25.599 1.00 81.44 101 GLY A C 1
ATOM 791 O O . GLY A 1 101 ? -6.018 2.225 24.827 1.00 81.44 101 GLY A O 1
ATOM 792 N N . PRO A 1 102 ? -6.719 1.834 26.932 1.00 70.00 102 PRO A N 1
ATOM 793 C CA . PRO A 1 102 ? -5.799 2.776 27.581 1.00 70.00 102 PRO A CA 1
ATOM 794 C C . PRO A 1 102 ? -4.304 2.499 27.351 1.00 70.00 102 PRO A C 1
ATOM 796 O O . PRO A 1 102 ? -3.482 3.382 27.567 1.00 70.00 102 PRO A O 1
ATOM 799 N N . VAL A 1 103 ? -3.943 1.278 26.946 1.00 70.06 103 VAL A N 1
ATOM 800 C CA . VAL A 1 103 ? -2.547 0.809 26.828 1.00 70.06 103 VAL A CA 1
ATOM 801 C C . VAL A 1 103 ? -2.201 0.261 25.436 1.00 70.06 103 VAL A C 1
ATOM 803 O O . VAL A 1 103 ? -1.174 -0.391 25.272 1.00 70.06 103 VAL A O 1
ATOM 806 N N . GLY A 1 104 ? -3.041 0.513 24.425 1.00 80.38 104 GLY A N 1
ATOM 807 C CA . GLY A 1 104 ? -2.792 0.096 23.040 1.00 80.38 104 GLY A CA 1
ATOM 808 C C . GLY A 1 104 ? -4.029 -0.452 22.332 1.00 80.38 104 GLY A C 1
ATOM 809 O O . GLY A 1 104 ? -5.149 -0.336 22.826 1.00 80.38 104 GLY A O 1
ATOM 810 N N . GLY A 1 105 ? -3.826 -1.043 21.153 1.00 84.06 105 GLY A N 1
ATOM 811 C CA . GLY A 1 105 ? -4.908 -1.585 20.322 1.00 84.06 105 GLY A CA 1
ATOM 812 C C . GLY A 1 105 ? -5.543 -0.561 19.380 1.00 84.06 105 GLY A C 1
ATOM 813 O O . GLY A 1 105 ? -6.564 -0.849 18.763 1.00 84.06 105 GLY A O 1
ATOM 814 N N . TRP A 1 106 ? -4.933 0.618 19.223 1.00 90.44 106 TRP A N 1
ATOM 815 C CA . TRP A 1 106 ? -5.350 1.651 18.265 1.00 90.44 106 TRP A CA 1
ATOM 816 C C . TRP A 1 106 ? -4.863 1.326 16.850 1.00 90.44 106 TRP A C 1
ATOM 818 O O . TRP A 1 106 ? -4.306 2.168 16.146 1.00 90.44 106 TRP A O 1
ATOM 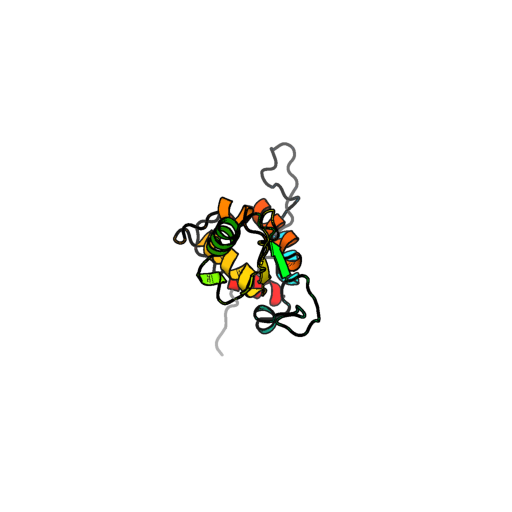828 N N . ASN A 1 107 ? -5.023 0.067 16.464 1.00 92.75 107 ASN A N 1
ATOM 829 C CA . ASN A 1 107 ? -4.530 -0.464 15.210 1.00 92.75 107 ASN A CA 1
ATOM 830 C C . ASN A 1 107 ? -5.419 0.000 14.054 1.00 92.75 107 ASN A C 1
ATOM 832 O O . ASN A 1 107 ? -6.555 0.453 14.240 1.00 92.75 107 ASN A O 1
ATOM 836 N N . PHE A 1 108 ? -4.916 -0.165 12.841 1.00 94.06 108 PHE A N 1
ATOM 837 C CA . PHE A 1 108 ? -5.727 -0.046 11.641 1.00 94.06 108 PHE A CA 1
ATOM 838 C C . PHE A 1 108 ? -5.232 -0.991 10.562 1.00 94.06 108 PHE A C 1
ATOM 840 O O . PHE A 1 108 ? -4.026 -1.184 10.409 1.00 94.06 108 PHE A O 1
ATOM 847 N N . ASP A 1 109 ? -6.168 -1.526 9.792 1.00 95.25 109 ASP A N 1
ATOM 848 C CA . ASP A 1 109 ? -5.849 -2.293 8.598 1.00 95.25 109 ASP A CA 1
ATOM 849 C C . ASP A 1 109 ? -5.996 -1.422 7.367 1.00 95.25 109 ASP A C 1
ATOM 851 O O . ASP A 1 109 ? -6.904 -0.592 7.276 1.00 95.25 109 ASP A O 1
ATOM 855 N N . VAL A 1 110 ? -5.111 -1.647 6.403 1.00 96.38 110 VAL A N 1
ATOM 856 C CA . VAL A 1 110 ? -5.195 -1.053 5.075 1.00 96.38 110 VAL A CA 1
ATOM 857 C C . VAL A 1 110 ? -5.217 -2.177 4.054 1.00 96.38 110 VAL A C 1
ATOM 859 O O . VAL A 1 110 ? -4.221 -2.870 3.878 1.00 96.38 110 VAL A O 1
ATOM 862 N N . CYS A 1 111 ? -6.344 -2.350 3.370 1.00 97.19 111 CYS A N 1
ATOM 863 C CA . CYS A 1 111 ? -6.440 -3.216 2.198 1.00 97.19 111 CYS A CA 1
ATOM 864 C C . CYS A 1 111 ? -5.989 -2.413 0.977 1.00 97.19 111 CYS A C 1
ATOM 866 O O . CYS A 1 111 ? -6.553 -1.353 0.707 1.00 97.19 111 CYS A O 1
ATOM 868 N N . GLN A 1 112 ? -4.973 -2.887 0.264 1.00 96.44 112 GLN A N 1
ATOM 869 C CA . GLN A 1 112 ? -4.250 -2.146 -0.768 1.00 96.44 112 GLN A CA 1
ATOM 870 C C . GLN A 1 112 ? -4.379 -2.856 -2.121 1.00 96.44 112 GLN A C 1
ATOM 872 O O . GLN A 1 112 ? -3.789 -3.915 -2.328 1.00 96.44 112 GLN A O 1
ATOM 877 N N . THR A 1 113 ? -5.121 -2.276 -3.066 1.00 94.50 113 THR A N 1
ATOM 878 C CA . THR A 1 113 ? -5.173 -2.799 -4.450 1.00 94.50 113 THR A CA 1
ATOM 879 C C . THR A 1 113 ? -3.836 -2.583 -5.173 1.00 94.50 113 THR A C 1
ATOM 881 O O . THR A 1 113 ? -3.059 -1.724 -4.753 1.00 94.50 113 THR A O 1
ATOM 884 N N . PRO A 1 114 ? -3.529 -3.278 -6.281 1.00 92.69 114 PRO A N 1
ATOM 885 C CA . PRO A 1 114 ? -2.283 -3.002 -7.002 1.00 92.69 114 PRO A CA 1
ATOM 886 C C . PRO A 1 114 ? -2.175 -1.547 -7.490 1.00 92.69 114 PRO A C 1
ATOM 888 O O . PRO A 1 114 ? -1.094 -0.954 -7.483 1.00 92.69 114 PRO A O 1
ATOM 891 N N . GLN A 1 115 ? -3.307 -0.916 -7.821 1.00 89.25 115 GLN A N 1
ATOM 892 C CA . GLN A 1 115 ? -3.355 0.502 -8.169 1.00 89.25 115 GLN A CA 1
ATOM 893 C C . GLN A 1 115 ? -2.941 1.422 -7.019 1.00 89.25 115 GLN A C 1
ATOM 895 O O . GLN A 1 115 ? -2.347 2.469 -7.284 1.00 89.25 115 GLN A O 1
ATOM 900 N N . TYR A 1 116 ? -3.176 1.033 -5.763 1.00 93.06 116 TYR A N 1
ATOM 901 C CA . TYR A 1 116 ? -2.654 1.762 -4.607 1.00 93.06 116 TYR A CA 1
ATOM 902 C C . TYR A 1 116 ? -1.135 1.869 -4.682 1.00 93.06 116 TYR A C 1
ATOM 904 O O . TYR A 1 116 ? -0.597 2.972 -4.632 1.00 93.06 116 TYR A O 1
ATOM 912 N N . PHE A 1 117 ? -0.448 0.742 -4.883 1.00 91.06 117 PHE A N 1
ATOM 913 C CA . PHE A 1 117 ? 1.009 0.720 -4.964 1.00 91.06 117 PHE A CA 1
ATOM 914 C C . PHE A 1 117 ? 1.526 1.573 -6.133 1.00 91.06 117 PHE A C 1
ATOM 916 O O . PHE A 1 117 ? 2.470 2.341 -5.959 1.00 91.06 117 PHE A O 1
ATOM 923 N N . MET A 1 118 ? 0.850 1.543 -7.287 1.00 85.94 118 MET A N 1
ATOM 924 C CA . MET A 1 118 ? 1.177 2.423 -8.419 1.00 85.94 118 MET A CA 1
ATOM 925 C C . MET A 1 118 ? 1.053 3.912 -8.079 1.00 85.94 118 MET A C 1
ATOM 927 O O . MET A 1 118 ? 1.912 4.701 -8.462 1.00 85.94 118 MET A O 1
ATOM 931 N N . GLN A 1 119 ? 0.015 4.306 -7.340 1.00 86.94 119 GLN A N 1
ATOM 932 C CA . GLN A 1 119 ? -0.170 5.702 -6.942 1.00 86.94 119 GLN A CA 1
ATOM 933 C C . GLN A 1 119 ? 0.838 6.150 -5.881 1.00 86.94 119 GLN A C 1
ATOM 935 O O . GLN A 1 119 ? 1.258 7.305 -5.901 1.00 86.94 119 GLN A O 1
ATOM 940 N N . ILE A 1 120 ? 1.288 5.248 -5.002 1.00 88.38 120 ILE A N 1
ATOM 941 C CA . ILE A 1 120 ? 2.415 5.517 -4.098 1.00 88.38 120 ILE A CA 1
ATOM 942 C C . ILE A 1 120 ? 3.688 5.812 -4.898 1.00 88.38 120 ILE A C 1
ATOM 944 O O . ILE A 1 120 ? 4.379 6.792 -4.616 1.00 88.38 120 ILE A O 1
ATOM 948 N N . LEU A 1 121 ? 3.992 4.996 -5.911 1.00 83.94 121 LEU A N 1
ATOM 949 C CA . LEU A 1 121 ? 5.149 5.222 -6.778 1.00 83.94 121 LEU A CA 1
ATOM 950 C C . LEU A 1 121 ? 5.019 6.553 -7.525 1.00 83.94 121 LEU A C 1
ATOM 952 O O . LEU A 1 121 ? 5.935 7.364 -7.462 1.00 83.94 121 LEU A O 1
ATOM 956 N N . ALA A 1 122 ? 3.860 6.832 -8.126 1.00 79.62 122 ALA A N 1
ATOM 957 C CA . ALA A 1 122 ? 3.612 8.099 -8.810 1.00 79.62 122 ALA A CA 1
ATOM 958 C C . ALA A 1 122 ? 3.783 9.302 -7.868 1.00 79.62 122 ALA A C 1
ATOM 960 O O . ALA A 1 122 ? 4.450 10.268 -8.225 1.00 79.62 122 ALA A O 1
ATOM 961 N N . ALA A 1 123 ? 3.256 9.223 -6.641 1.00 80.88 123 ALA A N 1
ATOM 962 C CA . ALA A 1 123 ? 3.422 10.270 -5.636 1.00 80.88 123 ALA A CA 1
ATOM 963 C C . ALA A 1 123 ? 4.894 10.490 -5.265 1.00 80.88 123 ALA A C 1
ATOM 965 O O . ALA A 1 123 ? 5.313 11.636 -5.132 1.00 80.88 123 ALA A O 1
ATOM 966 N N . THR A 1 124 ? 5.667 9.405 -5.149 1.00 80.94 124 THR A N 1
ATOM 967 C CA . THR A 1 124 ? 7.103 9.458 -4.831 1.00 80.94 124 THR A CA 1
ATOM 968 C C . THR A 1 124 ? 7.913 10.118 -5.947 1.00 80.94 124 THR A C 1
ATOM 970 O O . THR A 1 124 ? 8.883 10.815 -5.667 1.00 80.94 124 THR A O 1
ATOM 973 N N . MET A 1 125 ? 7.516 9.908 -7.204 1.00 74.88 125 MET A N 1
ATOM 974 C CA . MET A 1 125 ? 8.230 10.408 -8.384 1.00 74.88 125 MET A CA 1
ATOM 975 C C . MET A 1 125 ? 7.827 11.830 -8.791 1.00 74.88 125 MET A C 1
ATOM 977 O O . MET A 1 125 ? 8.579 12.495 -9.492 1.00 74.88 125 MET A O 1
ATOM 981 N N . ALA A 1 126 ? 6.645 12.301 -8.390 1.00 70.94 126 ALA A N 1
ATOM 982 C CA . ALA A 1 126 ? 6.069 13.537 -8.915 1.00 70.94 126 ALA A CA 1
ATOM 983 C C . ALA A 1 126 ? 6.702 14.843 -8.388 1.00 70.94 126 ALA A C 1
ATOM 985 O O . ALA A 1 126 ? 6.265 15.894 -8.834 1.00 70.94 126 ALA A O 1
ATOM 986 N N . GLU A 1 127 ? 7.675 14.805 -7.465 1.00 58.16 127 GLU A N 1
ATOM 987 C CA . GLU A 1 127 ? 8.328 15.943 -6.757 1.00 58.16 127 GLU A CA 1
ATOM 988 C C . GLU A 1 127 ? 7.386 16.980 -6.064 1.00 58.16 127 GLU A C 1
ATOM 990 O O . GLU A 1 127 ? 7.810 17.625 -5.109 1.00 58.16 127 GLU A O 1
ATOM 995 N N . ASP A 1 128 ? 6.096 17.062 -6.417 1.00 53.59 128 ASP A N 1
ATOM 996 C CA . ASP A 1 128 ? 5.121 18.094 -6.012 1.00 53.59 128 ASP A CA 1
ATOM 997 C C . ASP A 1 128 ? 4.210 17.704 -4.824 1.00 53.59 128 ASP A C 1
ATOM 999 O O . ASP A 1 128 ? 3.306 18.454 -4.454 1.00 53.59 128 ASP A O 1
ATOM 1003 N N . ASN A 1 129 ? 4.397 16.528 -4.212 1.00 55.53 129 ASN A N 1
ATOM 1004 C CA . ASN A 1 129 ? 3.409 15.950 -3.281 1.00 55.53 129 ASN A CA 1
ATOM 1005 C C . ASN A 1 129 ? 3.838 15.848 -1.804 1.00 55.53 129 ASN A C 1
ATOM 1007 O O . ASN A 1 129 ? 3.185 15.126 -1.051 1.00 55.53 129 ASN A O 1
ATOM 1011 N N . ASP A 1 130 ? 4.921 16.507 -1.367 1.00 68.81 130 ASP A N 1
ATOM 1012 C CA . ASP A 1 130 ? 5.490 16.349 -0.005 1.00 68.81 130 ASP A CA 1
ATOM 1013 C C . ASP A 1 130 ? 5.748 14.870 0.389 1.00 68.81 130 ASP A C 1
ATOM 1015 O O . ASP A 1 130 ? 5.922 14.525 1.563 1.00 68.81 130 ASP A O 1
ATOM 1019 N N . PHE A 1 131 ? 5.790 13.969 -0.597 1.00 75.81 131 PHE A N 1
ATOM 1020 C CA . PHE A 1 131 ? 5.932 12.529 -0.436 1.00 75.81 131 PHE A CA 1
ATOM 1021 C C . PHE A 1 131 ? 7.193 12.078 -1.170 1.00 75.81 131 PHE A C 1
ATOM 1023 O O . PHE A 1 131 ? 7.166 11.788 -2.358 1.00 75.81 131 PHE A O 1
ATOM 1030 N N . GLY A 1 132 ? 8.320 12.081 -0.461 1.00 77.56 132 GLY A N 1
ATOM 1031 C CA . GLY A 1 132 ? 9.620 11.710 -1.014 1.00 77.56 132 GLY A CA 1
ATOM 1032 C C . GLY A 1 132 ? 10.050 10.288 -0.661 1.00 77.56 132 GLY A C 1
ATOM 1033 O O . GLY A 1 132 ? 9.316 9.502 -0.058 1.00 77.56 132 GLY A O 1
ATOM 1034 N N . TYR A 1 133 ? 11.308 9.977 -0.980 1.00 77.19 133 TYR A N 1
ATOM 1035 C CA . TYR A 1 133 ? 11.926 8.676 -0.705 1.00 77.19 133 TYR A CA 1
ATOM 1036 C C . TYR A 1 133 ? 11.793 8.229 0.762 1.00 77.19 133 TYR A C 1
ATOM 1038 O O . TYR A 1 133 ? 11.518 7.061 1.030 1.00 77.19 133 TYR A O 1
ATOM 1046 N N . GLY A 1 134 ? 11.960 9.145 1.725 1.00 78.81 134 GLY A N 1
ATOM 1047 C CA . GLY A 1 134 ? 11.842 8.822 3.152 1.00 78.81 134 GLY A CA 1
ATOM 1048 C C . GLY A 1 134 ? 10.435 8.352 3.535 1.00 78.81 134 GLY A C 1
ATOM 1049 O O . GLY A 1 134 ? 10.281 7.375 4.268 1.00 78.81 134 GLY A O 1
ATOM 1050 N N . GLN A 1 135 ? 9.411 9.007 2.990 1.00 85.31 135 GLN A N 1
ATOM 1051 C CA . GLN A 1 135 ? 8.008 8.656 3.176 1.00 85.31 135 GLN A CA 1
ATOM 1052 C C . GLN A 1 135 ? 7.687 7.322 2.494 1.00 85.31 135 GLN A C 1
ATOM 1054 O O . GLN A 1 135 ? 7.071 6.465 3.122 1.00 85.31 135 GLN A O 1
ATOM 1059 N N . PHE A 1 136 ? 8.171 7.101 1.267 1.00 85.62 136 PHE A N 1
ATOM 1060 C CA . PHE A 1 136 ? 8.052 5.813 0.579 1.00 85.62 136 PHE A CA 1
ATOM 1061 C C . PHE A 1 136 ? 8.663 4.674 1.403 1.00 85.62 136 PHE A C 1
ATOM 1063 O O . PHE A 1 136 ? 8.007 3.665 1.664 1.00 85.62 136 PHE A O 1
ATOM 1070 N N . ALA A 1 137 ? 9.904 4.844 1.866 1.00 81.75 137 ALA A N 1
ATOM 1071 C CA . ALA A 1 137 ? 10.608 3.843 2.656 1.00 81.75 137 ALA A CA 1
ATOM 1072 C C . ALA A 1 137 ? 9.867 3.531 3.968 1.00 81.75 137 ALA A C 1
ATOM 1074 O O . ALA A 1 137 ? 9.687 2.358 4.297 1.00 81.75 137 ALA A O 1
ATOM 1075 N N . GLY A 1 138 ? 9.373 4.558 4.667 1.00 83.06 138 GLY A N 1
ATOM 1076 C CA . GLY A 1 138 ? 8.679 4.428 5.952 1.00 83.06 138 GLY A CA 1
ATOM 1077 C C . GLY A 1 138 ? 7.194 4.049 5.888 1.00 83.06 138 GLY A C 1
ATOM 1078 O O . GLY A 1 138 ? 6.599 3.813 6.938 1.00 83.06 138 GLY A O 1
ATOM 1079 N N . LEU A 1 139 ? 6.573 4.007 4.705 1.00 88.19 139 LEU A N 1
ATOM 1080 C CA . LEU A 1 139 ? 5.162 3.639 4.558 1.00 88.19 139 LEU A CA 1
ATOM 1081 C C . LEU A 1 139 ? 4.979 2.121 4.657 1.00 88.19 139 LEU A C 1
ATOM 1083 O O . LEU A 1 139 ? 5.563 1.380 3.869 1.00 88.19 139 LEU A O 1
ATOM 1087 N N . ASN A 1 140 ? 4.130 1.639 5.558 1.00 91.25 140 ASN A N 1
ATOM 1088 C CA . ASN A 1 140 ? 3.813 0.213 5.615 1.00 91.25 140 ASN A CA 1
ATOM 1089 C C . ASN A 1 140 ? 3.007 -0.218 4.380 1.00 91.25 140 ASN A C 1
ATOM 1091 O O . ASN A 1 140 ? 2.036 0.434 3.982 1.00 91.25 140 ASN A O 1
ATOM 1095 N N . ILE A 1 141 ? 3.430 -1.320 3.768 1.00 93.31 141 ILE A N 1
ATOM 1096 C CA . ILE A 1 141 ? 2.848 -1.874 2.549 1.00 93.31 141 ILE A CA 1
ATOM 1097 C C . ILE A 1 141 ? 2.459 -3.329 2.810 1.00 93.31 141 ILE A C 1
ATOM 1099 O O . ILE A 1 141 ? 3.054 -3.967 3.670 1.00 93.31 141 ILE A O 1
ATOM 1103 N N . ALA A 1 142 ? 1.451 -3.831 2.108 1.00 94.56 142 ALA A N 1
ATOM 1104 C CA .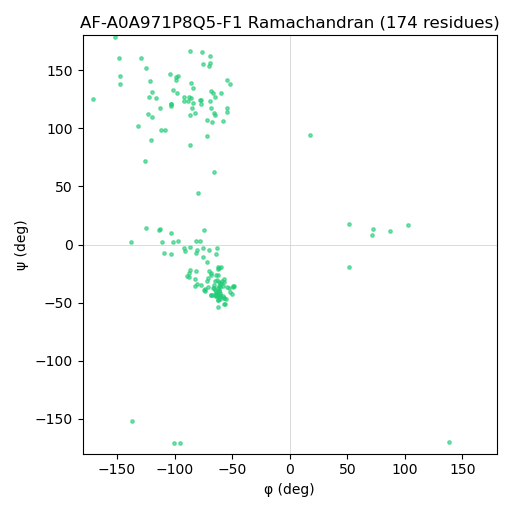 ALA A 1 142 ? 1.045 -5.223 2.222 1.00 94.56 142 ALA A CA 1
ATOM 1105 C C . ALA A 1 142 ? 2.082 -6.179 1.617 1.00 94.56 142 ALA A C 1
ATOM 1107 O O . ALA A 1 142 ? 2.797 -5.810 0.678 1.00 94.56 142 ALA A O 1
ATOM 1108 N N . ASP A 1 143 ? 2.100 -7.416 2.115 1.00 93.69 143 ASP A N 1
ATOM 1109 C CA . ASP A 1 143 ? 3.032 -8.487 1.738 1.00 93.69 143 ASP A CA 1
ATOM 1110 C C . ASP A 1 143 ? 3.159 -8.663 0.218 1.00 93.69 143 ASP A C 1
ATOM 1112 O O . ASP A 1 143 ? 4.262 -8.879 -0.291 1.00 93.69 143 ASP A O 1
ATOM 1116 N N . ARG A 1 144 ? 2.058 -8.476 -0.533 1.00 92.12 144 ARG A N 1
ATOM 1117 C CA . ARG A 1 144 ? 2.049 -8.508 -2.011 1.00 92.12 144 ARG A CA 1
ATOM 1118 C C . ARG A 1 144 ? 3.140 -7.636 -2.638 1.00 92.12 144 ARG A C 1
ATOM 1120 O O . ARG A 1 144 ? 3.670 -7.975 -3.692 1.00 92.12 144 ARG A O 1
ATOM 1127 N N . TYR A 1 145 ? 3.440 -6.498 -2.022 1.00 91.38 145 TYR A N 1
ATOM 1128 C CA . TYR A 1 145 ? 4.264 -5.442 -2.601 1.00 91.38 145 TYR A CA 1
ATOM 1129 C C . TYR A 1 145 ? 5.634 -5.313 -1.934 1.00 91.38 145 TYR A C 1
ATOM 1131 O O . TYR A 1 145 ? 6.461 -4.543 -2.420 1.00 91.38 145 TYR A O 1
ATOM 1139 N N . GLU A 1 146 ? 5.913 -6.026 -0.840 1.00 89.50 146 GLU A N 1
ATOM 1140 C CA . GLU A 1 146 ? 7.144 -5.827 -0.063 1.00 89.50 146 GLU A CA 1
ATOM 1141 C C . GLU A 1 146 ? 8.413 -6.084 -0.879 1.00 89.50 146 GLU A C 1
ATOM 1143 O O . GLU A 1 146 ? 9.353 -5.281 -0.852 1.00 89.50 146 GLU A O 1
ATOM 1148 N N . ILE A 1 147 ? 8.427 -7.167 -1.662 1.00 86.25 147 ILE A N 1
ATOM 1149 C CA . ILE A 1 147 ? 9.567 -7.503 -2.524 1.00 86.25 147 ILE A CA 1
ATOM 1150 C C . ILE A 1 147 ? 9.755 -6.411 -3.586 1.00 86.25 147 ILE A C 1
ATOM 1152 O O . ILE A 1 147 ? 10.875 -5.943 -3.799 1.00 86.25 147 ILE A O 1
ATOM 1156 N N . ALA A 1 148 ? 8.665 -5.948 -4.207 1.00 85.19 148 ALA A N 1
ATOM 1157 C CA . ALA A 1 148 ? 8.708 -4.888 -5.214 1.00 85.19 148 ALA A CA 1
ATOM 1158 C C . ALA A 1 148 ? 9.223 -3.577 -4.620 1.00 85.19 148 ALA A C 1
ATOM 1160 O O . ALA A 1 148 ? 10.141 -2.961 -5.159 1.00 85.19 148 ALA A O 1
ATOM 1161 N N . LYS A 1 149 ? 8.686 -3.186 -3.461 1.00 86.25 149 LYS A N 1
ATOM 1162 C CA . LYS A 1 149 ? 9.100 -2.002 -2.712 1.00 86.25 149 LYS A CA 1
ATOM 1163 C C . LYS A 1 149 ? 10.592 -2.055 -2.379 1.00 86.25 149 LYS A C 1
ATOM 1165 O O . LYS A 1 149 ? 11.299 -1.073 -2.597 1.00 86.25 149 LYS A O 1
ATOM 1170 N N . SER A 1 150 ? 11.081 -3.202 -1.898 1.00 83.50 150 SER A N 1
ATOM 1171 C CA . SER A 1 150 ? 12.500 -3.411 -1.591 1.00 83.50 150 SER A CA 1
ATOM 1172 C C . SER A 1 150 ? 13.379 -3.259 -2.833 1.00 83.50 150 SER A C 1
ATOM 1174 O O . SER A 1 150 ? 14.405 -2.582 -2.779 1.00 83.50 150 SER A O 1
ATOM 1176 N N . ASN A 1 151 ? 12.969 -3.848 -3.958 1.00 78.94 151 ASN A N 1
ATOM 1177 C CA . ASN A 1 151 ? 13.726 -3.786 -5.207 1.00 78.94 151 ASN A CA 1
ATOM 1178 C C . ASN A 1 151 ? 13.772 -2.367 -5.776 1.00 78.94 151 ASN A C 1
ATOM 1180 O O . ASN A 1 151 ? 14.846 -1.906 -6.144 1.00 78.94 151 ASN A O 1
ATOM 1184 N N . ILE A 1 152 ? 12.645 -1.651 -5.777 1.00 78.44 152 ILE A N 1
ATOM 1185 C CA . ILE A 1 152 ? 12.559 -0.260 -6.247 1.00 78.44 152 ILE A CA 1
ATOM 1186 C C . ILE A 1 152 ? 13.418 0.670 -5.385 1.00 78.44 152 ILE A C 1
ATOM 1188 O O . ILE A 1 152 ? 14.150 1.504 -5.920 1.00 78.44 152 ILE A O 1
ATOM 1192 N N . ALA A 1 153 ? 13.378 0.509 -4.057 1.00 76.81 153 ALA A N 1
ATOM 1193 C CA . ALA A 1 153 ? 14.218 1.291 -3.152 1.00 76.81 153 ALA A CA 1
ATOM 1194 C C . ALA A 1 153 ? 15.717 1.053 -3.408 1.00 76.81 153 ALA A C 1
ATOM 1196 O O . ALA A 1 153 ? 16.514 1.984 -3.319 1.00 76.81 153 ALA A O 1
ATOM 1197 N N . LYS A 1 154 ? 16.104 -0.180 -3.761 1.00 73.00 154 LYS A N 1
ATOM 1198 C CA . LYS A 1 154 ? 17.499 -0.563 -4.038 1.00 73.00 154 LYS A CA 1
ATOM 1199 C C . LYS A 1 154 ? 17.971 -0.218 -5.450 1.00 73.00 154 LYS A C 1
ATOM 1201 O O . LYS A 1 154 ? 19.161 0.010 -5.632 1.00 73.00 154 LYS A O 1
ATOM 1206 N N . SER A 1 155 ? 17.083 -0.196 -6.443 1.00 67.62 155 SER A N 1
ATOM 1207 C CA . SER A 1 155 ? 17.459 -0.033 -7.854 1.00 67.62 155 SER A CA 1
ATOM 1208 C C . SER A 1 155 ? 17.732 1.417 -8.262 1.00 67.62 155 SER A C 1
ATOM 1210 O O . SER A 1 155 ? 18.084 1.662 -9.412 1.00 67.62 155 SER A O 1
ATOM 1212 N N . GLY A 1 156 ? 17.519 2.388 -7.368 1.00 62.25 156 GLY A N 1
ATOM 1213 C CA . GLY A 1 156 ? 17.700 3.811 -7.668 1.00 62.25 156 GLY A CA 1
ATOM 1214 C C . GLY A 1 156 ? 16.632 4.408 -8.593 1.00 62.25 156 GLY A C 1
ATOM 1215 O O . GLY A 1 156 ? 16.763 5.562 -8.991 1.00 62.25 156 GLY A O 1
ATOM 1216 N N .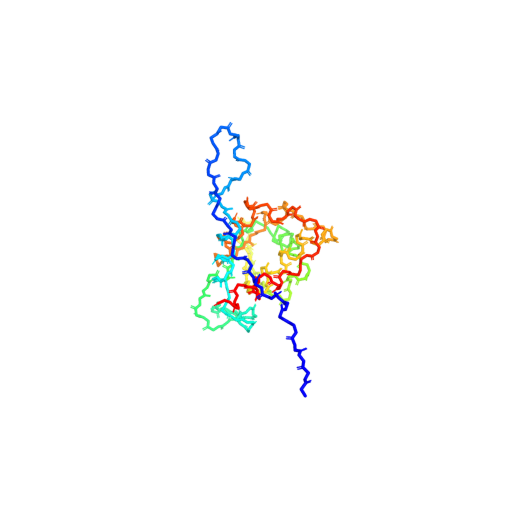 LEU A 1 157 ? 15.558 3.663 -8.900 1.00 65.12 157 LEU A N 1
ATOM 1217 C CA . LEU A 1 157 ? 14.430 4.126 -9.730 1.00 65.12 157 LEU A CA 1
ATOM 1218 C C . LEU A 1 157 ? 13.819 5.424 -9.195 1.00 65.12 157 LEU A C 1
ATOM 1220 O O . LEU A 1 157 ? 13.457 6.300 -9.968 1.00 65.12 157 LEU A O 1
ATOM 1224 N N . LEU A 1 158 ? 13.765 5.554 -7.868 1.00 60.91 158 LEU A N 1
ATOM 1225 C CA . LEU A 1 158 ? 13.191 6.707 -7.173 1.00 60.91 158 LEU A CA 1
ATOM 1226 C C . LEU A 1 158 ? 14.021 7.998 -7.299 1.00 60.91 158 LEU A C 1
ATOM 1228 O O . LEU A 1 158 ? 13.606 9.032 -6.790 1.00 60.91 158 LEU A O 1
ATOM 1232 N N . GLY A 1 159 ? 15.201 7.941 -7.927 1.00 52.75 159 GLY A N 1
ATOM 1233 C CA . GLY A 1 159 ? 16.070 9.095 -8.179 1.00 52.75 159 GLY A CA 1
ATOM 1234 C C . GLY A 1 159 ? 16.008 9.637 -9.611 1.00 52.75 159 GLY A C 1
ATOM 1235 O O . GLY A 1 159 ? 16.756 10.561 -9.934 1.00 52.75 159 GLY A O 1
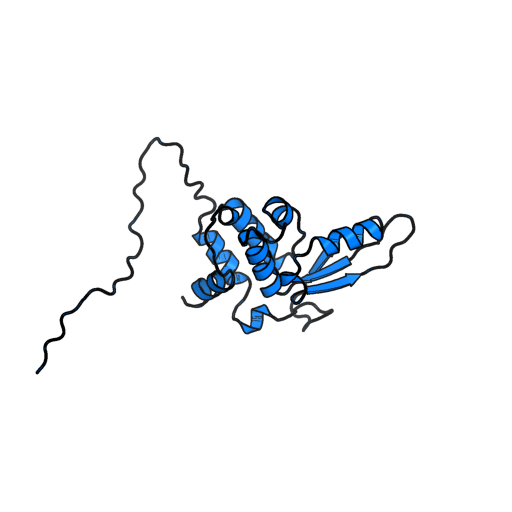ATOM 1236 N N . LEU A 1 160 ? 15.169 9.063 -10.482 1.00 54.09 160 LEU A N 1
ATOM 1237 C CA . LEU A 1 160 ? 14.999 9.533 -11.859 1.00 54.09 160 LEU A CA 1
ATOM 1238 C C . LEU A 1 160 ? 14.018 10.715 -11.886 1.00 54.09 160 LEU A C 1
ATOM 1240 O O . LEU A 1 160 ? 12.838 10.551 -11.603 1.00 54.09 160 LEU A O 1
ATOM 1244 N N . LYS A 1 161 ? 14.525 11.905 -12.226 1.00 51.25 161 LYS A N 1
ATOM 1245 C CA . LYS A 1 161 ? 13.803 13.194 -12.196 1.00 51.25 161 LYS A CA 1
ATOM 1246 C C . LYS A 1 161 ? 12.832 13.448 -13.357 1.00 51.25 161 LYS A C 1
ATOM 1248 O O . LYS A 1 161 ? 12.268 14.532 -13.454 1.00 51.25 161 LYS A O 1
ATOM 1253 N N . GLU A 1 162 ? 12.662 12.495 -14.263 1.00 44.88 162 GLU A N 1
ATOM 1254 C CA . GLU A 1 162 ? 11.824 12.673 -15.452 1.00 44.88 162 GLU A CA 1
ATOM 1255 C C . GLU A 1 162 ? 10.420 12.084 -15.211 1.00 44.88 162 GLU A C 1
ATOM 1257 O O . GLU A 1 162 ? 10.290 11.075 -14.511 1.00 44.88 162 GLU A O 1
ATOM 1262 N N . PRO A 1 163 ? 9.344 12.679 -15.761 1.00 44.44 163 PRO A N 1
ATOM 1263 C CA . PRO A 1 163 ? 7.980 12.235 -15.500 1.00 44.44 163 PRO A CA 1
ATOM 1264 C C . PRO A 1 163 ? 7.740 10.847 -16.103 1.00 44.44 163 PRO A C 1
ATOM 1266 O O . PRO A 1 163 ? 7.567 10.680 -17.311 1.00 44.44 163 PRO A O 1
ATOM 1269 N N . HIS A 1 164 ? 7.690 9.836 -15.241 1.00 51.44 164 HIS A N 1
ATOM 1270 C CA . HIS A 1 164 ? 7.288 8.486 -15.608 1.00 51.44 164 HIS A CA 1
ATOM 1271 C C . HIS A 1 164 ? 5.857 8.235 -15.131 1.00 51.44 164 HIS A C 1
ATOM 1273 O O . HIS A 1 164 ? 5.579 8.246 -13.932 1.00 51.44 164 HIS A O 1
ATOM 1279 N N . TYR A 1 165 ? 4.946 7.954 -16.063 1.00 51.47 165 TYR A N 1
ATOM 1280 C CA . TYR A 1 165 ? 3.633 7.414 -15.712 1.00 51.47 165 TYR A CA 1
ATOM 1281 C C . TYR A 1 165 ? 3.842 6.027 -15.111 1.00 51.47 165 TYR A C 1
ATOM 1283 O O . TYR A 1 165 ? 4.269 5.115 -15.817 1.00 51.47 165 TYR A O 1
ATOM 1291 N N . CYS A 1 166 ? 3.590 5.845 -13.815 1.00 53.88 166 CYS A N 1
ATOM 1292 C CA . CYS A 1 166 ? 3.820 4.552 -13.164 1.00 53.88 166 CYS A CA 1
ATOM 1293 C C . CYS A 1 166 ? 2.939 3.440 -13.749 1.00 53.88 166 CYS A C 1
ATOM 1295 O O . CYS A 1 166 ? 3.339 2.277 -13.771 1.00 53.88 166 CYS A O 1
ATOM 1297 N N . GLU A 1 167 ? 1.790 3.814 -14.313 1.00 48.22 167 GLU A N 1
ATOM 1298 C CA . GLU A 1 167 ? 0.917 2.949 -15.102 1.00 48.22 167 GLU A CA 1
ATOM 1299 C C . GLU A 1 167 ? 1.647 2.335 -16.309 1.00 48.22 167 GLU A C 1
ATOM 1301 O O . GLU A 1 167 ? 1.331 1.222 -16.725 1.00 48.22 167 GLU A O 1
ATOM 1306 N N . SER A 1 168 ? 2.653 3.022 -16.863 1.00 49.12 168 SER A N 1
ATOM 1307 C CA . SER A 1 168 ? 3.420 2.515 -18.004 1.00 49.12 168 SER A CA 1
ATOM 1308 C C . SER A 1 168 ? 4.337 1.349 -17.636 1.00 49.12 168 SER A C 1
ATOM 1310 O O . SER A 1 168 ? 4.546 0.480 -18.478 1.00 49.12 168 SER A O 1
ATOM 1312 N N . TYR A 1 169 ? 4.820 1.256 -16.391 1.00 53.75 169 TYR A N 1
ATOM 1313 C CA . TYR A 1 169 ? 5.716 0.166 -15.994 1.00 53.75 169 TYR A CA 1
ATOM 1314 C C . TYR A 1 169 ? 5.019 -1.193 -16.025 1.00 53.75 169 TYR A C 1
ATOM 1316 O O . TYR A 1 169 ? 5.621 -2.157 -16.476 1.00 53.75 169 TYR A O 1
ATOM 1324 N N . TYR A 1 170 ? 3.746 -1.275 -15.636 1.00 51.56 170 TYR A N 1
ATOM 1325 C CA . 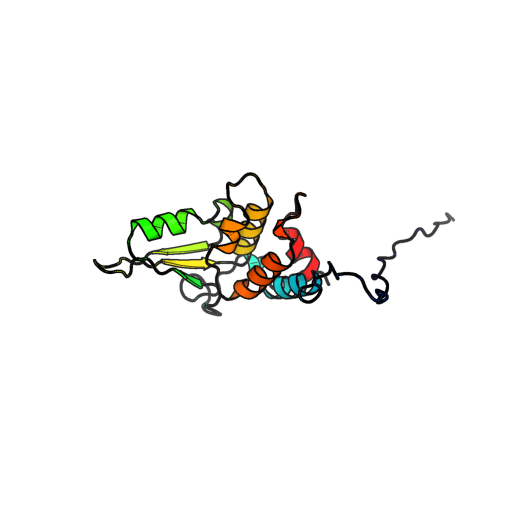TYR A 1 170 ? 2.986 -2.526 -15.735 1.00 51.56 170 TYR A CA 1
ATOM 1326 C C . TYR A 1 170 ? 2.610 -2.852 -17.181 1.00 51.56 170 TYR A C 1
ATOM 1328 O O . TYR A 1 170 ? 2.762 -3.993 -17.604 1.00 51.56 170 TYR A O 1
ATOM 1336 N N . CYS A 1 171 ? 2.218 -1.845 -17.970 1.00 47.19 171 CYS A N 1
ATOM 1337 C CA . CYS A 1 171 ? 1.893 -2.019 -19.389 1.00 47.19 171 CYS A CA 1
ATOM 1338 C C . CYS A 1 171 ? 3.086 -2.471 -20.250 1.00 47.19 171 CYS A C 1
ATOM 1340 O O . CYS A 1 171 ? 2.872 -3.058 -21.311 1.00 47.19 171 CYS A O 1
ATOM 1342 N N . ILE A 1 172 ? 4.322 -2.165 -19.838 1.00 49.31 172 ILE A N 1
ATOM 1343 C CA . ILE A 1 172 ? 5.543 -2.613 -20.524 1.00 49.31 172 ILE A CA 1
ATOM 1344 C C . ILE A 1 172 ? 5.802 -4.096 -20.255 1.00 49.31 172 ILE A C 1
ATOM 1346 O O . ILE A 1 172 ? 6.207 -4.803 -21.172 1.00 49.31 172 ILE A O 1
ATOM 1350 N N . VAL A 1 173 ? 5.567 -4.569 -19.029 1.00 49.88 173 VAL A N 1
ATOM 1351 C CA . VAL A 1 173 ? 5.909 -5.948 -18.653 1.00 49.88 173 VAL A CA 1
ATOM 1352 C C . VAL A 1 173 ? 4.780 -6.933 -18.980 1.00 49.88 173 VAL A C 1
ATOM 1354 O O . VAL A 1 173 ? 5.049 -8.072 -19.323 1.00 49.88 173 VAL A O 1
ATOM 1357 N N . SER A 1 174 ? 3.518 -6.489 -19.000 1.00 47.97 174 SER A N 1
ATOM 1358 C CA . SER A 1 174 ? 2.369 -7.337 -19.357 1.00 47.97 174 SER A CA 1
ATOM 1359 C C . SER A 1 174 ? 2.133 -7.510 -20.872 1.00 47.97 174 SER A C 1
ATOM 1361 O O . SER A 1 174 ? 1.118 -8.082 -21.259 1.00 47.97 174 SER A O 1
ATOM 1363 N N . ASN A 1 175 ? 2.988 -6.945 -21.736 1.00 41.28 175 ASN A N 1
ATOM 1364 C CA . ASN A 1 175 ? 2.869 -6.996 -23.208 1.00 41.28 175 ASN A CA 1
ATOM 1365 C C . ASN A 1 175 ? 3.987 -7.810 -23.893 1.00 41.28 175 ASN A C 1
ATOM 1367 O O . ASN A 1 175 ? 4.141 -7.728 -25.115 1.00 41.28 175 ASN A O 1
ATOM 1371 N N . THR A 1 176 ? 4.764 -8.578 -23.130 1.00 39.22 176 THR A N 1
ATOM 1372 C CA . THR A 1 176 ? 5.732 -9.571 -23.637 1.00 39.22 176 THR A CA 1
ATOM 1373 C C . THR A 1 176 ? 5.217 -10.983 -23.438 1.00 39.22 176 THR A C 1
ATOM 1375 O O . THR A 1 176 ? 5.451 -11.808 -24.348 1.00 39.22 176 THR A O 1
#

pLDDT: mean 72.8, std 22.07, range [27.47, 97.19]

Sequence (176 aa):
MGRFLPGYWQCALPEKLVHGKGGFDYNASVWTMGKTLEVLEKIATDRNDCYKYTCDCHGDGSSDIITITNYGISESSREKAIEKIPKNALPYCKITRYIGGPVGGWNFDVCQTPQYFMQILAATMAEDNDFGYGQFAGLNIADRYEIAKSNIAKSGLLGLKEPHYCESYYCIVSNT

Solvent-accessible surface area (backbone atoms only — not comparable to full-atom values): 10674 Å² total; per-residue (Å²): 142,80,88,82,82,90,78,87,88,69,88,77,73,85,74,85,84,78,89,74,89,89,66,88,67,85,68,66,64,91,52,36,73,65,61,38,48,60,44,50,42,72,60,44,87,48,80,69,50,24,74,44,48,36,24,69,92,79,38,80,48,82,41,56,48,32,45,29,79,46,86,20,70,36,64,70,57,32,52,58,55,58,67,68,54,53,78,81,21,52,87,36,44,48,78,49,79,47,85,43,58,99,87,22,55,12,24,33,37,38,38,46,16,50,46,18,57,39,30,50,52,36,40,40,55,59,79,79,62,93,36,41,68,71,51,61,72,70,50,90,67,22,67,69,44,47,66,41,53,54,37,42,70,69,53,53,62,79,72,53,88,63,97,64,63,47,73,52,60,52,60,62,55,73,72,116

Mean predicted aligned error: 12.35 Å

Foldseek 3Di:
DDDDDDDDDDPDDDDDDDDDPDDDPPCPVVQAPVNLLVLLLQLALDPVQQQAQCPPVGHDNNDPLQKDKDWDQDLVRLVVLVVLQFPQLVVQWDKAFFDDDPGTPRMIMIRGGNVSVLVLLQLQQVVPGVRHLVSLVPRDGGNSCPSSSVSCNVHCVSVDNDRDNSVVSNVVSSPD

Nearest PDB structures (foldseek):
  9bln-assembly1_U  TM=3.724E-01  e=2.153E+00  Homo sapiens
  5uzg-assembly1_A  TM=4.831E-01  e=8.207E+00  Drosophila melanogaster
  2qfj-assembly1_A  TM=4.752E-01  e=7.744E+00  Homo sapiens
  8wg3-assembly1_A  TM=3.033E-01  e=3.429E+00  Mus musculus
  6oy3-assembly1_B  TM=3.228E-01  e=3.429E+00  Fusarium vanettenii 77-13-4

Radius of gyration: 20.65 Å; Cα contacts (8 Å, |Δi|>4): 225; chains: 1; bounding box: 53×33×87 Å

Secondary structure (DSSP, 8-state):
--PPP-------PPPPPP--TTS-----GGG-HHHHHHHHHTT-SSTTGGG---STTTS-SS--TTEEEEP-SSHHHHHHHHTTS-TTTGGGEEEEEPPPBTTB---EEEEE-HHHHHHHHHHHHSSSSS--HHHHHHS---HHHHHHHHHHHHTTGGG--S---HHHHHHHHTT-